Protein AF-A0ABD3RWT9-F1 (afdb_monomer_lite)

Foldseek 3Di:
DDDDDDDDPDDDDDDDDPPPPPQADAQLAQPVPWFPLDQQDDQCVVVVDSQGSVNLRVVSRSHHALDPSSLVSNLVSCVGPNDPDFDPAFLAQPPVFFDDFQPQQPPGGLVRVRVSRRRPHCPHSNSQQVSLLSSLRRPLDDFAPAALQLAPPWFPVDQQDQQCVLVRRNDGLRNVRVSSRSPHNPDPVSPCLLSSCRTYDHDPQAPAQLQQPVPFFPLDQQDDPPPHSHGSVRLRVSSSSDHNPDPVSVVSNVCCVPRPVPPPPPPPPPPDPPVDDDDDPDPDDDDDDDDDD

Sequence (293 aa):
MKIRPVAILAFVVASGSDVSAQEVINPCNICPNGATAGEDTAPYIDDGDPITCKEIIENAKLFETGTDWCAAYEFDELSCCPPAAMPKDPCTICPDGITTADDIGTSYGCSDLVQMYSFLGAESDACKKWGEFDEGVCCPNAAAENPCIICPDGASAGDDFVPYADQGFPMTCKEIIESYATIEAGSEMCFGETDVAKCCPAPTAPENPCNICPGGATAGDYFTPYSAINTCGEMMAEAKLFETNSKDCKWYEGYEVSCCPKAASGGVTLSGFGVGWFAFVVIASSLWDVWFV

Secondary structure (DSSP, 8-state):
--PPPPP-----------------SSB--S-TT--TT-TT--TTGGGT----HHHHHHHHTTSBTTSHHHHHHHHHHHHHS--SS--SSB--S-TT---S-S-SSSSS-HHHHHHHHTTSBTTSHHHHHHHHHHHHHHS--S--SSB--S-TT--SS-TT--TTGGGT----HHHHHHHHTTSBTTSTT---HHHHHHHSS-----SSB--S-TT--SS-TT--GGG-SS-HHHHHHHHTTSBTTSHHHHHHHHTHHHHS----------TT---------------------

Structure (mmCIF, N/CA/C/O backbone):
data_AF-A0ABD3RWT9-F1
#
_entry.id   AF-A0ABD3RWT9-F1
#
loop_
_atom_site.group_PDB
_atom_site.id
_atom_site.type_symbol
_atom_site.label_atom_id
_atom_site.label_alt_id
_atom_site.label_comp_id
_atom_site.label_asym_id
_atom_site.label_entity_id
_atom_site.label_seq_id
_atom_site.pdbx_PDB_ins_code
_atom_site.Cartn_x
_atom_site.Cartn_y
_atom_site.Cartn_z
_atom_site.occupancy
_atom_site.B_iso_or_equiv
_atom_site.auth_seq_id
_atom_site.auth_comp_id
_atom_site.auth_asym_id
_atom_site.auth_atom_id
_atom_site.pdbx_PDB_model_num
ATOM 1 N N . MET A 1 1 ? -54.566 41.540 15.072 1.00 41.00 1 MET A N 1
ATOM 2 C CA . MET A 1 1 ? -53.270 41.775 14.400 1.00 41.00 1 MET A CA 1
ATOM 3 C C . MET A 1 1 ? -52.988 40.560 13.526 1.00 41.00 1 MET A C 1
ATOM 5 O O . MET A 1 1 ? -52.915 39.461 14.052 1.00 41.00 1 MET A O 1
ATOM 9 N N . LYS A 1 2 ? -53.006 40.726 12.200 1.00 36.81 2 LYS A N 1
ATOM 10 C CA . LYS A 1 2 ? -52.872 39.650 11.202 1.00 36.81 2 LYS A CA 1
ATOM 11 C C . LYS A 1 2 ? -51.422 39.673 10.710 1.00 36.81 2 LYS A C 1
ATOM 13 O O . LYS A 1 2 ? -51.050 40.618 10.022 1.00 36.81 2 LYS A O 1
ATOM 18 N N . ILE A 1 3 ? -50.615 38.690 11.096 1.00 37.25 3 ILE A N 1
ATOM 19 C CA . ILE A 1 3 ? -49.232 38.552 10.622 1.00 37.25 3 ILE A CA 1
ATOM 20 C C . ILE A 1 3 ? -49.294 37.798 9.291 1.00 37.25 3 ILE A C 1
ATOM 22 O O . ILE A 1 3 ? -49.825 36.691 9.226 1.00 37.25 3 ILE A O 1
ATOM 26 N N . ARG A 1 4 ? -48.839 38.435 8.209 1.00 32.81 4 ARG A N 1
ATOM 27 C CA . ARG A 1 4 ? -48.660 37.785 6.904 1.00 32.81 4 ARG A CA 1
ATOM 28 C C . ARG A 1 4 ? -47.313 37.051 6.900 1.00 32.81 4 ARG A C 1
ATOM 30 O O . ARG A 1 4 ? -46.347 37.634 7.388 1.00 32.81 4 ARG A O 1
ATOM 37 N N . PRO A 1 5 ? -47.214 35.839 6.330 1.00 36.84 5 PRO A N 1
ATOM 38 C CA . PRO A 1 5 ? -45.922 35.207 6.109 1.00 36.84 5 PRO A CA 1
ATOM 39 C C . PRO A 1 5 ? -45.172 35.952 4.997 1.00 36.84 5 PRO A C 1
ATOM 41 O O . PRO A 1 5 ? -45.716 36.204 3.920 1.00 36.84 5 PRO A O 1
ATOM 44 N N . VAL A 1 6 ? -43.933 36.337 5.291 1.00 35.72 6 VAL A N 1
ATOM 45 C CA . VAL A 1 6 ? -42.970 36.846 4.313 1.00 35.72 6 VAL A CA 1
ATOM 46 C C . VAL A 1 6 ? -42.455 35.642 3.531 1.00 35.72 6 VAL A C 1
ATOM 48 O O . VAL A 1 6 ? -41.908 34.708 4.111 1.00 35.72 6 VAL A O 1
ATOM 51 N N . ALA A 1 7 ? -42.681 35.648 2.220 1.00 34.12 7 ALA A N 1
ATOM 52 C CA . ALA A 1 7 ? -42.116 34.669 1.307 1.00 34.12 7 ALA A CA 1
ATOM 53 C C . ALA A 1 7 ? -40.597 34.880 1.224 1.00 34.12 7 ALA A C 1
ATOM 55 O O . ALA A 1 7 ? -40.138 35.937 0.793 1.00 34.12 7 ALA A O 1
ATOM 56 N N . ILE A 1 8 ? -39.831 33.878 1.650 1.00 34.72 8 ILE A N 1
ATOM 57 C CA . ILE A 1 8 ? -38.392 33.798 1.404 1.00 34.72 8 ILE A CA 1
ATOM 58 C C . ILE A 1 8 ? -38.229 33.378 -0.060 1.00 34.72 8 ILE A C 1
ATOM 60 O O . ILE A 1 8 ? -38.496 32.235 -0.424 1.00 34.72 8 ILE A O 1
ATOM 64 N N . LEU A 1 9 ? -37.853 34.330 -0.913 1.00 34.00 9 LEU A N 1
ATOM 65 C CA . LEU A 1 9 ? -37.384 34.062 -2.270 1.00 34.00 9 LEU A CA 1
ATOM 66 C C . LEU A 1 9 ? -35.987 33.440 -2.170 1.00 34.00 9 LEU A C 1
ATOM 68 O O . LEU A 1 9 ? -35.003 34.145 -1.959 1.00 34.00 9 LEU A O 1
ATOM 72 N N . ALA A 1 10 ? -35.908 32.117 -2.306 1.00 32.41 10 ALA A N 1
ATOM 73 C CA . ALA A 1 10 ? -34.652 31.436 -2.574 1.00 32.41 10 ALA A CA 1
ATOM 74 C C . ALA A 1 10 ? -34.229 31.754 -4.017 1.00 32.41 10 ALA A C 1
ATOM 76 O O . ALA A 1 10 ? -34.852 31.300 -4.977 1.00 32.41 10 ALA A O 1
ATOM 77 N N . PHE A 1 11 ? -33.189 32.572 -4.166 1.00 30.62 11 PHE A N 1
ATOM 78 C CA . PHE A 1 11 ? -32.472 32.725 -5.427 1.00 30.62 11 PHE A CA 1
ATOM 79 C C . PHE A 1 11 ? -31.582 31.492 -5.614 1.00 30.62 11 PHE A C 1
ATOM 81 O O . PHE A 1 11 ? -30.518 31.390 -5.011 1.00 30.62 11 PHE A O 1
ATOM 88 N N . VAL A 1 12 ? -32.030 30.546 -6.440 1.00 31.52 12 VAL A N 1
ATOM 89 C CA . VAL A 1 12 ? -31.160 29.506 -6.997 1.00 31.52 12 VAL A CA 1
ATOM 90 C C . VAL A 1 12 ? -30.396 30.149 -8.151 1.00 31.52 12 VAL A C 1
ATOM 92 O O . VAL A 1 12 ? -30.960 30.417 -9.212 1.00 31.52 12 VAL A O 1
ATOM 95 N N . VAL A 1 13 ? -29.121 30.456 -7.925 1.00 36.69 13 VAL A N 1
ATOM 96 C CA . VAL A 1 13 ? -28.190 30.835 -8.990 1.00 36.69 13 VAL A CA 1
ATOM 97 C C . VAL A 1 13 ? -27.716 29.537 -9.636 1.00 36.69 13 VAL A C 1
ATOM 99 O O . VAL A 1 13 ? -26.880 28.829 -9.088 1.00 36.69 13 VAL A O 1
ATOM 102 N N . ALA A 1 14 ? -28.300 29.205 -10.785 1.00 41.78 14 ALA A N 1
ATOM 103 C CA . ALA A 1 14 ? -27.828 28.132 -11.647 1.00 41.78 14 ALA A CA 1
ATOM 104 C C . ALA A 1 14 ? -26.617 28.630 -12.454 1.00 41.78 14 ALA A C 1
ATOM 106 O O . ALA A 1 14 ? -26.777 29.318 -13.462 1.00 41.78 14 ALA A O 1
ATOM 107 N N . SER A 1 15 ? -25.407 28.297 -12.011 1.00 46.69 15 SER A N 1
ATOM 108 C CA . SER A 1 15 ? -24.208 28.320 -12.854 1.00 46.69 15 SER A CA 1
ATOM 109 C C . SER A 1 15 ? -23.818 26.877 -13.155 1.00 46.69 15 SER A C 1
ATOM 111 O O . SER A 1 15 ? -23.318 26.172 -12.283 1.00 46.69 15 SER A O 1
ATOM 113 N N . GLY A 1 16 ? -24.119 26.443 -14.380 1.00 48.38 16 GLY A N 1
ATOM 114 C CA . GLY A 1 16 ? -23.887 25.090 -14.867 1.00 48.38 16 GLY A CA 1
A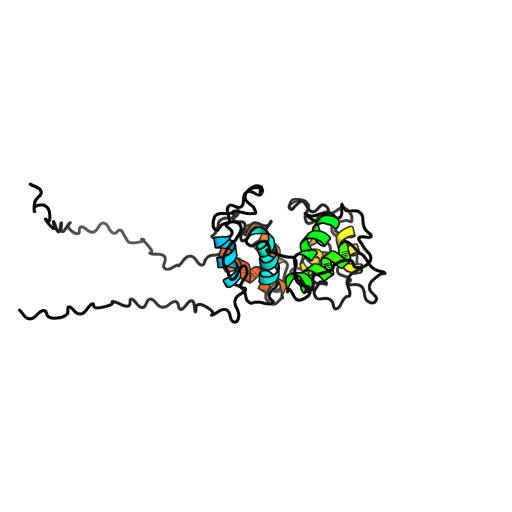TOM 115 C C . GLY A 1 16 ? -22.403 24.746 -14.940 1.00 48.38 16 GLY A C 1
ATOM 116 O O . GLY A 1 16 ? -21.654 25.271 -15.761 1.00 48.38 16 GLY A O 1
ATOM 117 N N . SER A 1 17 ? -22.004 23.834 -14.071 1.00 44.00 17 SER A N 1
ATOM 118 C CA . SER A 1 17 ? -20.941 22.856 -14.267 1.00 44.00 17 SER A CA 1
ATOM 119 C C . SER A 1 17 ? -21.331 21.726 -13.334 1.00 44.00 17 SER A C 1
ATOM 121 O O . SER A 1 17 ? -20.962 21.731 -12.164 1.00 44.00 17 SER A O 1
ATOM 123 N N . ASP A 1 18 ? -22.197 20.841 -13.828 1.00 40.84 18 ASP A N 1
ATOM 124 C CA . ASP A 1 18 ? -22.609 19.632 -13.127 1.00 40.84 18 ASP A CA 1
ATOM 125 C C . ASP A 1 18 ? -21.375 18.734 -12.966 1.00 40.84 18 ASP A C 1
ATOM 127 O O . ASP A 1 18 ? -21.133 17.818 -13.750 1.00 40.84 18 ASP A O 1
ATOM 131 N N . VAL A 1 19 ? -20.559 19.009 -11.945 1.00 45.09 19 VAL A N 1
ATOM 132 C CA . VAL A 1 19 ? -19.799 17.958 -11.276 1.00 45.09 19 VAL A CA 1
ATOM 133 C C . VAL A 1 19 ? -20.885 17.093 -10.660 1.00 45.09 19 VAL A C 1
ATOM 135 O O . VAL A 1 19 ? -21.394 17.395 -9.583 1.00 45.09 19 VAL A O 1
ATOM 138 N N . SER A 1 20 ? -21.356 16.106 -11.423 1.00 49.50 20 SER A N 1
ATOM 139 C CA . SER A 1 20 ? -22.227 15.080 -10.872 1.00 49.50 20 SER A CA 1
ATOM 140 C C . SER A 1 20 ? -21.449 14.499 -9.707 1.00 49.50 20 SER A C 1
ATOM 142 O O . SER A 1 20 ? -20.402 13.894 -9.925 1.00 49.50 20 SER A O 1
ATOM 144 N N . ALA A 1 21 ? -21.902 14.773 -8.483 1.00 54.81 21 ALA A N 1
ATOM 145 C CA . ALA A 1 21 ? -21.463 14.031 -7.320 1.00 54.81 21 ALA A CA 1
ATOM 146 C C . ALA A 1 21 ? -21.769 12.575 -7.659 1.00 54.81 21 ALA A C 1
ATOM 148 O O . ALA A 1 21 ? -22.935 12.179 -7.699 1.00 54.81 21 ALA A O 1
ATOM 149 N N . GLN A 1 22 ? -20.741 11.842 -8.076 1.00 59.00 22 GLN A N 1
ATOM 150 C CA . GLN A 1 22 ? -20.880 10.441 -8.393 1.00 59.00 22 GLN A CA 1
ATOM 151 C C . GLN A 1 22 ? -21.214 9.780 -7.063 1.00 59.00 22 GLN A C 1
ATOM 153 O O . GLN A 1 22 ? -20.422 9.814 -6.125 1.00 59.00 22 GLN A O 1
ATOM 158 N N . GLU A 1 23 ? -22.454 9.318 -6.941 1.00 76.50 23 GLU A N 1
ATOM 159 C CA . GLU A 1 23 ? -22.901 8.599 -5.760 1.00 76.50 23 GLU A CA 1
ATOM 160 C C . GLU A 1 23 ? -22.116 7.288 -5.729 1.00 76.50 23 GLU A C 1
ATOM 162 O O . GLU A 1 23 ? -22.329 6.416 -6.571 1.00 76.50 23 GLU A O 1
ATOM 167 N N . VAL A 1 24 ? -21.143 7.207 -4.822 1.00 78.62 24 VAL A N 1
ATOM 168 C CA . VAL A 1 24 ? -20.312 6.021 -4.597 1.00 78.62 24 VAL A CA 1
ATOM 169 C C . VAL A 1 24 ? -21.242 4.876 -4.195 1.00 78.62 24 VAL A C 1
ATOM 171 O O . VAL A 1 24 ? -21.944 4.964 -3.181 1.00 78.62 24 VAL A O 1
ATOM 174 N N . ILE A 1 25 ? -21.303 3.817 -5.005 1.00 81.88 25 ILE A N 1
ATOM 175 C CA . ILE A 1 25 ? -22.218 2.699 -4.769 1.00 81.88 25 ILE A CA 1
ATOM 176 C C . ILE A 1 25 ? -21.514 1.734 -3.810 1.00 81.88 25 ILE A C 1
ATOM 178 O O . ILE A 1 25 ? -20.609 1.014 -4.208 1.00 81.88 25 ILE A O 1
ATOM 182 N N . ASN A 1 26 ? -21.969 1.697 -2.553 1.00 88.56 26 ASN A N 1
ATOM 183 C CA . ASN A 1 26 ? -21.329 0.997 -1.424 1.00 88.56 26 ASN A CA 1
ATOM 184 C C . ASN A 1 26 ? -20.028 1.679 -0.965 1.00 88.56 26 ASN A C 1
ATOM 186 O O . ASN A 1 26 ? -18.943 1.177 -1.247 1.00 88.56 26 ASN A O 1
ATOM 190 N N . PRO A 1 27 ? -20.118 2.818 -0.254 1.00 90.69 27 PRO A N 1
ATOM 191 C CA . PRO A 1 27 ? -18.934 3.495 0.259 1.00 90.69 27 PRO A CA 1
ATOM 192 C C . PRO A 1 27 ? -18.173 2.608 1.251 1.00 90.69 27 PRO A C 1
ATOM 194 O O . PRO A 1 27 ? -18.787 1.895 2.053 1.00 90.69 27 PRO A O 1
ATOM 197 N N . CYS A 1 28 ? -16.847 2.700 1.233 1.00 93.88 28 CYS A N 1
ATOM 198 C CA . CYS A 1 28 ? -15.977 2.081 2.216 1.00 93.88 28 CYS A CA 1
ATOM 199 C C . CYS A 1 28 ? -16.267 2.696 3.587 1.00 93.88 28 CYS A C 1
ATOM 201 O O . CYS A 1 28 ? -16.079 3.892 3.816 1.00 93.88 28 CYS A O 1
ATOM 203 N N . ASN A 1 29 ? -16.796 1.879 4.493 1.00 92.00 29 ASN A N 1
ATOM 204 C CA . ASN A 1 29 ? -17.170 2.307 5.832 1.00 92.00 29 ASN A CA 1
ATOM 205 C C . ASN A 1 29 ? -16.231 1.660 6.841 1.00 92.00 29 ASN A C 1
ATOM 207 O O . ASN A 1 29 ? -16.559 0.621 7.410 1.00 92.00 29 ASN A O 1
ATOM 211 N N . ILE A 1 30 ? -15.097 2.309 7.080 1.00 91.06 30 ILE A N 1
ATOM 212 C CA . ILE A 1 30 ? -14.243 1.995 8.225 1.00 91.06 30 ILE A CA 1
ATOM 213 C C . ILE A 1 30 ? -14.823 2.649 9.482 1.00 91.06 30 ILE A C 1
ATOM 215 O O . ILE A 1 30 ? -15.439 3.717 9.407 1.00 91.06 30 ILE A O 1
ATOM 219 N N . CYS A 1 31 ? -14.667 2.007 10.640 1.00 92.88 31 CYS A N 1
ATOM 220 C CA . CYS A 1 31 ? -15.132 2.538 11.923 1.00 92.88 31 CYS A CA 1
ATOM 221 C C . CYS A 1 31 ? -16.608 3.002 11.913 1.00 92.88 31 CYS A C 1
ATOM 223 O O . CYS A 1 31 ? -16.892 4.182 12.146 1.00 92.88 31 CYS A O 1
ATOM 225 N N . PRO A 1 32 ? -17.602 2.113 11.712 1.00 90.19 32 PRO A N 1
ATOM 226 C CA . PRO A 1 32 ? -19.014 2.510 11.604 1.00 90.19 32 PRO A CA 1
ATOM 227 C C . PRO A 1 32 ? -19.567 3.227 12.850 1.00 90.19 32 PRO A C 1
ATOM 229 O O . PRO A 1 32 ? -20.611 3.875 12.780 1.00 90.19 32 PRO A O 1
ATOM 232 N N . ASN A 1 33 ? -18.873 3.123 13.989 1.00 88.81 33 ASN A N 1
ATOM 233 C CA . ASN A 1 33 ? -19.217 3.782 15.250 1.00 88.81 33 ASN A CA 1
ATOM 234 C C . ASN A 1 33 ? -18.366 5.035 15.551 1.00 88.81 33 ASN A C 1
ATOM 236 O O . ASN A 1 33 ? -18.447 5.552 16.665 1.00 88.81 33 ASN A O 1
ATOM 240 N N . GLY A 1 34 ? -17.575 5.519 14.588 1.00 89.06 34 GLY A N 1
ATOM 241 C CA . GLY A 1 34 ? -16.603 6.602 14.774 1.00 89.06 34 GLY A CA 1
ATOM 242 C C . GLY A 1 34 ? -15.260 6.123 15.335 1.00 89.06 34 GLY A C 1
ATOM 243 O O . GLY A 1 34 ? -15.081 4.936 15.627 1.00 89.06 34 GLY A O 1
ATOM 244 N N . ALA A 1 35 ? -14.311 7.051 15.481 1.00 92.69 35 ALA A N 1
ATOM 245 C CA . ALA A 1 35 ? -12.959 6.745 15.944 1.00 92.69 35 ALA A CA 1
ATOM 246 C C . ALA A 1 35 ? -12.949 6.461 17.456 1.00 92.69 35 ALA A C 1
ATOM 248 O O . ALA A 1 35 ? -13.222 7.346 18.271 1.00 92.69 35 ALA A O 1
ATOM 249 N N . THR A 1 36 ? -12.593 5.240 17.874 1.00 92.31 36 THR A N 1
ATOM 250 C CA . THR A 1 36 ? -12.485 4.916 19.311 1.00 92.31 36 THR A CA 1
ATOM 251 C C . THR A 1 36 ? -11.183 5.409 19.927 1.00 92.31 36 THR A C 1
ATOM 253 O O . THR A 1 36 ? -11.139 5.635 21.135 1.00 92.31 36 THR A O 1
ATOM 256 N N . ALA A 1 37 ? -10.139 5.611 19.117 1.00 90.00 37 ALA A N 1
ATOM 257 C CA . ALA A 1 37 ? -8.897 6.247 19.547 1.00 90.00 37 ALA A CA 1
ATOM 258 C C . ALA A 1 37 ? -9.059 7.762 19.791 1.00 90.00 37 ALA A C 1
ATOM 260 O O . ALA A 1 37 ? -8.182 8.375 20.396 1.00 90.00 37 ALA A O 1
ATOM 261 N N . GLY A 1 38 ? -10.182 8.353 19.362 1.00 91.44 38 GLY A N 1
ATOM 262 C CA . GLY A 1 38 ? -10.462 9.788 19.391 1.00 91.44 38 GLY A CA 1
ATOM 263 C C . GLY A 1 38 ? -10.476 10.392 17.986 1.00 91.44 38 GLY A C 1
ATOM 264 O O . GLY A 1 38 ? -9.637 10.064 17.157 1.00 91.44 38 GLY A O 1
ATOM 265 N N . GLU A 1 39 ? -11.433 11.284 17.721 1.00 91.31 39 GLU A N 1
ATOM 266 C CA . GLU A 1 39 ? -11.612 11.919 16.402 1.00 91.31 39 GLU A CA 1
ATOM 267 C C . GLU A 1 39 ? -10.395 12.757 15.977 1.00 91.31 39 GLU A C 1
ATOM 269 O O . GLU A 1 39 ? -10.050 12.765 14.802 1.00 91.31 39 GLU A O 1
ATOM 274 N N . ASP A 1 40 ? -9.723 13.407 16.935 1.00 92.94 40 ASP A N 1
ATOM 275 C CA . ASP A 1 40 ? -8.538 14.249 16.702 1.00 92.94 40 ASP A CA 1
ATOM 276 C C . ASP A 1 40 ? -7.214 13.461 16.775 1.00 92.94 40 ASP A C 1
ATOM 278 O O . ASP A 1 40 ? -6.133 14.050 16.744 1.00 92.94 40 ASP A O 1
ATOM 282 N N . THR A 1 41 ? -7.270 12.135 16.933 1.00 92.81 41 THR A N 1
ATOM 283 C CA . THR A 1 41 ? -6.065 11.300 16.955 1.00 92.81 41 THR A CA 1
ATOM 284 C C . THR A 1 41 ? -5.480 11.243 15.553 1.00 92.81 41 THR A C 1
ATOM 286 O O . THR A 1 41 ? -6.180 10.875 14.617 1.00 92.81 41 THR A O 1
ATOM 289 N N . ALA A 1 42 ? -4.207 11.607 15.412 1.00 92.06 42 ALA A N 1
ATOM 290 C CA . ALA A 1 42 ? -3.475 11.568 14.152 1.00 92.06 42 ALA A CA 1
ATOM 291 C C . ALA A 1 42 ? -2.463 10.412 14.203 1.00 92.06 42 ALA A C 1
ATOM 293 O O . ALA A 1 42 ? -1.415 10.564 14.839 1.00 92.06 42 ALA A O 1
ATOM 294 N N . PRO A 1 43 ? -2.782 9.239 13.622 1.00 87.50 43 PRO A N 1
ATOM 295 C CA . PRO A 1 43 ? -1.950 8.042 13.759 1.00 87.50 43 PRO A CA 1
ATOM 296 C C . PRO A 1 43 ? -0.564 8.188 13.116 1.00 87.50 43 PRO A C 1
ATOM 298 O O . PRO A 1 43 ? 0.377 7.551 13.577 1.00 87.50 43 PRO A O 1
ATOM 301 N N . TYR A 1 44 ? -0.425 9.079 12.134 1.00 84.56 44 TYR A N 1
ATOM 302 C CA . TYR A 1 44 ? 0.806 9.314 11.370 1.00 84.56 44 TYR A CA 1
ATOM 303 C C . TYR A 1 44 ? 1.515 10.624 11.749 1.00 84.56 44 TYR A C 1
ATOM 305 O O . TYR A 1 44 ? 2.339 11.143 10.996 1.00 84.56 44 TYR A O 1
ATOM 313 N N . ILE A 1 45 ? 1.215 11.187 12.928 1.00 87.38 45 ILE A N 1
ATOM 314 C CA . ILE A 1 45 ? 1.799 12.471 13.348 1.00 87.38 45 ILE A CA 1
ATOM 315 C C . ILE A 1 45 ? 3.324 12.413 13.492 1.00 87.38 45 ILE A C 1
ATOM 317 O O . ILE A 1 45 ? 4.001 13.416 13.255 1.00 87.38 45 ILE A O 1
ATOM 321 N N . ASP A 1 46 ? 3.865 11.247 13.854 1.00 82.88 46 ASP A N 1
ATOM 322 C CA . ASP A 1 46 ? 5.308 11.025 13.979 1.00 82.88 46 ASP A CA 1
ATOM 323 C C . ASP A 1 46 ? 6.008 11.011 12.606 1.00 82.88 46 ASP A C 1
ATOM 325 O O . ASP A 1 46 ? 7.170 11.413 12.513 1.00 82.88 46 ASP A O 1
ATOM 329 N N . ASP A 1 47 ? 5.273 10.679 11.540 1.00 75.81 47 ASP A N 1
ATOM 330 C CA . ASP A 1 47 ? 5.714 10.754 10.140 1.00 75.81 47 ASP A CA 1
ATOM 331 C C . ASP A 1 47 ? 5.475 12.147 9.525 1.00 75.81 47 ASP A C 1
ATOM 333 O O . ASP A 1 47 ? 5.808 12.413 8.370 1.00 75.81 47 ASP A O 1
ATOM 337 N N . GLY A 1 48 ? 4.931 13.078 10.317 1.00 82.06 48 GLY A N 1
ATOM 338 C CA . GLY A 1 48 ? 4.653 14.450 9.909 1.00 82.06 48 GLY A CA 1
ATOM 339 C C . GLY A 1 48 ? 3.316 14.648 9.195 1.00 82.06 48 GLY A C 1
ATOM 340 O O . GLY A 1 48 ? 3.054 15.768 8.750 1.00 82.06 48 GLY A O 1
ATOM 341 N N . ASP A 1 49 ? 2.464 13.621 9.118 1.00 78.75 49 ASP A N 1
ATOM 342 C CA . ASP A 1 49 ? 1.116 13.736 8.562 1.00 78.75 49 ASP A CA 1
ATOM 343 C C . ASP A 1 49 ? 0.103 14.065 9.681 1.00 78.75 49 ASP A C 1
ATOM 345 O O . ASP A 1 49 ? -0.123 13.259 10.590 1.00 78.75 49 ASP A O 1
ATOM 349 N N . PRO A 1 50 ? -0.509 15.267 9.667 1.00 87.50 50 PRO A N 1
ATOM 350 C CA . PRO A 1 50 ? -1.466 15.674 10.686 1.00 87.50 50 PRO A CA 1
ATOM 351 C C . PRO A 1 50 ? -2.866 15.081 10.477 1.00 87.50 50 PRO A C 1
ATOM 353 O O . PRO A 1 50 ? -3.771 15.468 11.220 1.00 87.50 50 PRO A O 1
ATOM 356 N N . ILE A 1 51 ? -3.072 14.216 9.475 1.00 88.75 51 ILE A N 1
ATOM 357 C CA . ILE A 1 51 ? -4.383 13.654 9.168 1.00 88.75 51 ILE A CA 1
ATOM 358 C C . ILE A 1 51 ? -4.968 12.938 10.386 1.00 88.75 51 ILE A C 1
ATOM 360 O O . ILE A 1 51 ? -4.364 12.059 11.003 1.00 88.75 51 ILE A O 1
ATOM 364 N N . THR A 1 52 ? -6.170 13.355 10.754 1.00 93.88 52 THR A N 1
ATOM 365 C CA . THR A 1 52 ? -6.873 12.825 11.917 1.00 93.88 52 THR A CA 1
ATOM 366 C C . THR A 1 52 ? -7.696 11.597 11.550 1.00 93.88 52 THR A C 1
ATOM 368 O O . THR A 1 52 ? -8.133 11.428 10.412 1.00 93.88 52 THR A O 1
ATOM 371 N N . CYS A 1 53 ? -8.000 10.757 12.534 1.00 95.44 53 CYS A N 1
ATOM 372 C CA . CYS A 1 53 ? -8.885 9.613 12.360 1.00 95.44 53 CYS A CA 1
ATOM 373 C C . CYS A 1 53 ? -10.258 10.008 11.824 1.00 95.44 53 CYS A C 1
ATOM 375 O O . CYS A 1 53 ? -10.835 9.285 11.013 1.00 95.44 53 CYS A O 1
ATOM 377 N N . LYS A 1 54 ? -10.767 11.178 12.218 1.00 95.00 54 LYS A N 1
ATOM 378 C CA . LYS A 1 54 ? -11.990 11.727 11.640 1.00 95.00 54 LYS A CA 1
ATOM 379 C C . LYS A 1 54 ? -11.866 11.936 10.130 1.00 95.00 54 LYS A C 1
ATOM 381 O O . LYS A 1 54 ? -12.755 11.534 9.383 1.00 95.00 54 LYS A O 1
ATOM 386 N N . GLU A 1 55 ? -10.782 12.568 9.687 1.00 92.25 55 GLU A N 1
ATOM 387 C CA . GLU A 1 55 ? -10.528 12.828 8.267 1.00 92.25 55 GLU A CA 1
ATOM 388 C C . GLU A 1 55 ? -10.308 11.527 7.494 1.00 92.25 55 GLU A C 1
ATOM 390 O O . GLU A 1 55 ? -10.875 11.368 6.418 1.00 92.25 55 GLU A O 1
ATOM 395 N N . ILE A 1 56 ? -9.574 10.565 8.059 1.00 92.00 56 ILE A N 1
ATOM 396 C CA . ILE A 1 56 ? -9.390 9.229 7.476 1.00 92.00 56 ILE A CA 1
ATOM 397 C C . ILE A 1 56 ? -10.746 8.532 7.252 1.00 92.00 56 ILE A C 1
ATOM 399 O O . ILE A 1 56 ? -11.044 8.095 6.140 1.00 92.00 56 ILE A O 1
ATOM 403 N N . ILE A 1 57 ? -11.618 8.503 8.267 1.00 93.50 57 ILE A N 1
ATOM 404 C CA . ILE A 1 57 ? -12.962 7.902 8.177 1.00 93.50 57 ILE A CA 1
ATOM 405 C C . ILE A 1 57 ? -13.842 8.625 7.145 1.00 93.50 57 ILE A C 1
ATOM 407 O O . ILE A 1 57 ? -14.660 8.000 6.463 1.00 93.50 57 ILE A O 1
ATOM 411 N N . GLU A 1 58 ? -13.731 9.951 7.040 1.00 91.62 58 GLU A N 1
ATOM 412 C CA . GLU A 1 58 ? -14.448 10.731 6.026 1.00 91.62 58 GLU A CA 1
ATOM 413 C C . GLU A 1 58 ? -13.915 10.457 4.611 1.00 91.62 58 GLU A C 1
ATOM 415 O O . GLU A 1 58 ? -14.716 10.317 3.686 1.00 91.62 58 GLU A O 1
ATOM 420 N N . ASN A 1 59 ? -12.599 10.303 4.455 1.00 89.25 59 ASN A N 1
ATOM 421 C CA . ASN A 1 59 ? -11.941 10.027 3.181 1.00 89.25 59 ASN A CA 1
ATOM 422 C C . ASN A 1 59 ? -12.228 8.620 2.658 1.00 89.25 59 ASN A C 1
ATOM 424 O O . ASN A 1 59 ? -12.493 8.468 1.467 1.00 89.25 59 ASN A O 1
ATOM 428 N N . ALA A 1 60 ? -12.273 7.610 3.529 1.00 91.19 60 ALA A N 1
ATOM 429 C CA . ALA A 1 60 ? -12.604 6.243 3.134 1.00 91.19 60 ALA A CA 1
ATOM 430 C C . ALA A 1 60 ? -13.944 6.171 2.376 1.00 91.19 60 ALA A C 1
ATOM 432 O O . ALA A 1 60 ? -14.061 5.484 1.364 1.00 91.19 60 ALA A O 1
ATOM 433 N N . LYS A 1 61 ? -14.940 6.977 2.772 1.00 91.81 61 LYS A N 1
ATOM 434 C CA . LYS A 1 61 ? -16.272 7.007 2.136 1.00 91.81 61 LYS A CA 1
ATOM 435 C C . LYS A 1 61 ? -16.265 7.472 0.678 1.00 91.81 61 LYS A C 1
ATOM 437 O O . LYS A 1 61 ? -17.285 7.334 0.004 1.00 91.81 61 LYS A O 1
ATOM 442 N N . LEU A 1 62 ? -15.159 8.044 0.202 1.00 88.12 62 LEU A N 1
ATOM 443 C CA . LEU A 1 62 ? -14.979 8.432 -1.196 1.00 88.12 62 LEU A CA 1
ATOM 444 C C . LEU A 1 62 ? -14.717 7.224 -2.110 1.00 88.12 62 LEU A C 1
ATOM 446 O O . LEU A 1 62 ? -14.841 7.354 -3.325 1.00 88.12 62 LEU A O 1
ATOM 450 N N . PHE A 1 63 ? -14.396 6.062 -1.540 1.00 87.81 63 PHE A N 1
ATOM 451 C CA . PHE A 1 63 ? -14.052 4.844 -2.267 1.00 87.81 63 PHE A CA 1
ATOM 452 C C . PHE A 1 63 ? -15.130 3.773 -2.098 1.00 87.81 63 PHE A C 1
ATOM 454 O O . PHE A 1 63 ? -15.849 3.755 -1.101 1.00 87.81 63 PHE A O 1
ATOM 461 N N . GLU A 1 64 ? -15.255 2.869 -3.069 1.00 89.00 64 GLU A N 1
ATOM 462 C CA . GLU A 1 64 ? -16.190 1.739 -2.992 1.00 89.00 64 GLU A CA 1
ATOM 463 C C . GLU A 1 64 ? -15.585 0.584 -2.171 1.00 89.00 64 GLU A C 1
ATOM 465 O O . GLU A 1 64 ? -14.377 0.339 -2.217 1.00 89.00 64 GLU A O 1
ATOM 470 N N . THR A 1 65 ? -16.410 -0.153 -1.424 1.00 89.06 65 THR A N 1
ATOM 471 C CA . THR A 1 65 ? -15.999 -1.418 -0.785 1.00 89.06 65 THR A CA 1
ATOM 472 C C . THR A 1 65 ? -15.481 -2.406 -1.837 1.00 89.06 65 THR A C 1
ATOM 474 O O . THR A 1 65 ? -16.005 -2.451 -2.951 1.00 89.06 65 THR A O 1
ATOM 477 N N . GLY A 1 66 ? -14.458 -3.201 -1.512 1.00 84.31 66 GLY A N 1
ATOM 478 C CA . GLY A 1 66 ? -13.809 -4.106 -2.464 1.00 84.31 66 GLY A CA 1
ATOM 479 C C . GLY A 1 66 ? -12.741 -3.451 -3.340 1.00 84.31 66 GLY A C 1
ATOM 480 O O . GLY A 1 66 ? -12.075 -4.150 -4.106 1.00 84.31 66 GLY A O 1
ATOM 481 N N . THR A 1 67 ? -12.535 -2.132 -3.255 1.00 85.31 67 THR A N 1
ATOM 482 C CA . THR A 1 67 ? -11.430 -1.446 -3.950 1.00 85.31 67 THR A CA 1
ATOM 483 C C . THR A 1 67 ? -10.120 -1.563 -3.170 1.00 85.31 67 THR A C 1
ATOM 485 O O . THR A 1 67 ? -10.125 -1.841 -1.973 1.00 85.31 67 THR A O 1
ATOM 488 N N . ASP A 1 68 ? -8.981 -1.389 -3.844 1.00 80.94 68 ASP A N 1
ATOM 489 C CA . ASP A 1 68 ? -7.652 -1.445 -3.199 1.00 80.94 68 ASP A CA 1
ATOM 490 C C . ASP A 1 68 ? -7.496 -0.336 -2.157 1.00 80.94 68 ASP A C 1
ATOM 492 O O . ASP A 1 68 ? -6.955 -0.542 -1.076 1.00 80.94 68 ASP A O 1
ATOM 496 N N . TRP A 1 69 ? -8.085 0.818 -2.450 1.00 81.88 69 TRP A N 1
ATOM 497 C CA . TRP A 1 69 ? -8.180 1.943 -1.538 1.00 81.88 69 TRP A CA 1
ATOM 498 C C . TRP A 1 69 ? -8.954 1.633 -0.268 1.00 81.88 69 TRP A C 1
ATOM 500 O O . TRP A 1 69 ? -8.510 1.984 0.818 1.00 81.88 69 TRP A O 1
ATOM 510 N N . CYS A 1 70 ? -10.099 0.958 -0.387 1.00 90.44 70 CYS A N 1
ATOM 511 C CA . CYS A 1 70 ? -10.844 0.552 0.796 1.00 90.44 70 CYS A CA 1
ATOM 512 C C . CYS A 1 70 ? -10.030 -0.423 1.654 1.00 90.44 70 CYS A C 1
ATOM 514 O O . CYS A 1 70 ? -9.966 -0.249 2.865 1.00 90.44 70 CYS A O 1
ATOM 516 N N . ALA A 1 71 ? -9.339 -1.378 1.023 1.00 87.00 71 ALA A N 1
ATOM 517 C CA . ALA A 1 71 ? -8.440 -2.295 1.717 1.00 87.00 71 ALA A CA 1
ATOM 518 C C . ALA A 1 71 ? -7.284 -1.564 2.429 1.00 87.00 71 ALA A C 1
ATOM 520 O O . ALA A 1 71 ? -6.923 -1.944 3.536 1.00 87.00 71 ALA A O 1
ATOM 521 N N . ALA A 1 72 ? -6.732 -0.496 1.842 1.00 86.06 72 ALA A N 1
ATOM 522 C CA . ALA A 1 72 ? -5.737 0.341 2.514 1.00 86.06 72 ALA A CA 1
ATOM 523 C C . ALA A 1 72 ? -6.322 1.018 3.769 1.00 86.06 72 ALA A C 1
ATOM 525 O O . ALA A 1 72 ? -5.749 0.920 4.850 1.00 86.06 72 ALA A O 1
ATOM 526 N N . TYR A 1 73 ? -7.515 1.610 3.659 1.00 89.19 73 TYR A N 1
ATOM 527 C CA . TYR A 1 73 ? -8.206 2.231 4.794 1.00 89.19 73 TYR A CA 1
ATOM 528 C C . TYR A 1 73 ? -8.619 1.237 5.895 1.00 89.19 73 TYR A C 1
ATOM 530 O O . TYR A 1 73 ? -8.745 1.635 7.053 1.00 89.19 73 TYR A O 1
ATOM 538 N N . GLU A 1 74 ? -8.818 -0.048 5.581 1.00 88.62 74 GLU A N 1
ATOM 539 C CA . GLU A 1 74 ? -9.047 -1.087 6.600 1.00 88.62 74 GLU A CA 1
ATOM 540 C C . GLU A 1 74 ? -7.842 -1.249 7.547 1.00 88.62 74 GLU A C 1
ATOM 542 O O . GLU A 1 74 ? -8.030 -1.603 8.710 1.00 88.62 74 GLU A O 1
ATOM 547 N N . PHE A 1 75 ? -6.612 -0.943 7.118 1.00 85.31 75 PHE A N 1
ATOM 548 C CA . PHE A 1 75 ? -5.467 -0.912 8.037 1.00 85.31 75 PHE A CA 1
ATOM 549 C C . PHE A 1 75 ? -5.531 0.287 8.983 1.00 85.31 75 PHE A C 1
ATOM 551 O O . PHE A 1 75 ? -5.268 0.141 10.180 1.00 85.31 75 PHE A O 1
ATOM 558 N N . ASP A 1 76 ? -5.971 1.447 8.492 1.00 89.88 76 ASP A N 1
ATOM 559 C CA . ASP A 1 76 ? -6.174 2.633 9.328 1.00 89.88 76 ASP A CA 1
ATOM 560 C C . ASP A 1 76 ? -7.270 2.401 10.383 1.00 89.88 76 ASP A C 1
ATOM 562 O O . ASP A 1 76 ? -7.249 3.013 11.458 1.00 89.88 76 ASP A O 1
ATOM 566 N N . GLU A 1 77 ? -8.204 1.474 10.123 1.00 89.94 77 GLU A N 1
ATOM 567 C CA . GLU A 1 77 ? -9.212 1.023 11.087 1.00 89.94 77 GLU A CA 1
ATOM 568 C C . GLU A 1 77 ? -8.562 0.535 12.392 1.00 89.94 77 GLU A C 1
ATOM 570 O O . GLU A 1 77 ? -9.046 0.848 13.482 1.00 89.94 77 GLU A O 1
ATOM 575 N N . LEU A 1 78 ? -7.424 -0.162 12.309 1.00 87.94 78 LEU A N 1
ATOM 576 C CA . LEU A 1 78 ? -6.711 -0.691 13.477 1.00 87.94 78 LEU A CA 1
ATOM 577 C C . LEU A 1 78 ? -6.186 0.422 14.388 1.00 87.94 78 LEU A C 1
ATOM 579 O O . LEU A 1 78 ? -6.221 0.293 15.615 1.00 87.94 78 LEU A O 1
ATOM 583 N N . SER A 1 79 ? -5.734 1.521 13.792 1.00 89.94 79 SER A N 1
ATOM 584 C CA . SER A 1 79 ? -5.204 2.679 14.511 1.00 89.94 79 SER A CA 1
ATOM 585 C C . SER A 1 79 ? -6.320 3.590 15.024 1.00 89.94 79 SER A C 1
ATOM 587 O O . SER A 1 79 ? -6.252 4.098 16.146 1.00 89.94 79 SER A O 1
ATOM 589 N N . CYS A 1 80 ? -7.377 3.780 14.232 1.00 93.88 80 CYS A N 1
ATOM 590 C CA . CYS A 1 80 ? -8.437 4.741 14.524 1.00 93.88 80 CYS A CA 1
ATOM 591 C C . CYS A 1 80 ? -9.598 4.176 15.339 1.00 93.88 80 CYS A C 1
ATOM 593 O O . CYS A 1 80 ? -10.166 4.876 16.189 1.00 93.88 80 CYS A O 1
ATOM 595 N N . CYS A 1 81 ? -9.949 2.912 15.130 1.00 93.81 81 CYS A N 1
ATOM 596 C CA . CYS A 1 81 ? -10.951 2.218 15.920 1.00 93.81 81 CYS A CA 1
ATOM 597 C C . CYS A 1 81 ? -10.525 0.786 16.286 1.00 93.81 81 CYS A C 1
ATOM 599 O O . CYS A 1 81 ? -11.188 -0.179 15.897 1.00 93.81 81 CYS A O 1
ATOM 601 N N . PRO A 1 82 ? -9.456 0.634 17.095 1.00 88.06 82 PRO A N 1
ATOM 602 C CA . PRO A 1 82 ? -8.929 -0.669 17.476 1.00 88.06 82 PRO A CA 1
ATOM 603 C C . PRO A 1 82 ? -10.034 -1.597 17.999 1.00 88.06 82 PRO A C 1
ATOM 605 O O . PRO A 1 82 ? -10.837 -1.196 18.858 1.00 88.06 82 PRO A O 1
ATOM 608 N N . PRO A 1 83 ? -10.089 -2.850 17.516 1.00 80.50 83 PRO A N 1
ATOM 609 C CA . PRO A 1 83 ? -11.179 -3.745 17.845 1.00 80.50 83 PRO A CA 1
ATOM 610 C C . PRO A 1 83 ? -11.171 -4.069 19.343 1.00 80.50 83 PRO A C 1
ATOM 612 O O . PRO A 1 83 ? -10.155 -4.441 19.928 1.00 80.50 83 PRO A O 1
ATOM 615 N N . ALA A 1 84 ? -12.341 -3.976 19.983 1.00 79.81 84 ALA A N 1
ATOM 616 C CA . ALA A 1 84 ? -12.485 -4.288 21.410 1.00 79.81 84 ALA A CA 1
ATOM 617 C C . ALA A 1 84 ? -12.193 -5.769 21.739 1.00 79.81 84 ALA A C 1
ATOM 619 O O . ALA A 1 84 ? -11.972 -6.120 22.899 1.00 79.81 84 ALA A O 1
ATOM 620 N N . ALA A 1 85 ? -12.231 -6.640 20.729 1.00 81.88 85 ALA A N 1
ATOM 621 C CA . ALA A 1 85 ? -11.865 -8.045 20.805 1.00 81.88 85 ALA A CA 1
ATOM 622 C C . ALA A 1 85 ? -11.349 -8.514 19.441 1.00 81.88 85 ALA A C 1
ATOM 624 O O . ALA A 1 85 ? -11.818 -8.024 18.416 1.00 81.88 85 ALA A O 1
ATOM 625 N N . MET A 1 86 ? -10.445 -9.497 19.435 1.00 80.50 86 MET A N 1
ATOM 626 C CA . MET A 1 86 ? -9.985 -10.120 18.192 1.00 80.50 86 MET A CA 1
ATOM 627 C C . MET A 1 86 ? -11.163 -10.668 17.365 1.00 80.50 86 MET A C 1
ATOM 629 O O . MET A 1 86 ? -12.139 -11.170 17.948 1.00 80.50 86 MET A O 1
ATOM 633 N N . PRO A 1 87 ? -11.086 -10.591 16.024 1.00 85.50 87 PRO A N 1
ATOM 634 C CA . PRO A 1 87 ? -12.087 -11.177 15.146 1.00 85.50 87 PRO A CA 1
ATOM 635 C C . PRO A 1 87 ? -12.225 -12.681 15.411 1.00 85.50 87 PRO A C 1
ATOM 637 O O . PRO A 1 87 ? -11.286 -13.367 15.809 1.00 85.50 87 PRO A O 1
ATOM 640 N N . LYS A 1 88 ? -13.439 -13.211 15.215 1.00 86.44 88 LYS A N 1
ATOM 641 C CA . LYS A 1 88 ? -13.718 -14.645 15.426 1.00 86.44 88 LYS A CA 1
ATOM 642 C C . LYS A 1 88 ? -12.959 -15.546 14.456 1.00 86.44 88 LYS A C 1
ATOM 644 O O . LYS A 1 88 ? -12.762 -16.715 14.769 1.00 86.44 88 LYS A O 1
ATOM 649 N N . ASP A 1 89 ? -12.619 -14.996 13.302 1.00 90.31 89 ASP A N 1
ATOM 650 C CA . ASP A 1 89 ? -11.890 -15.654 12.233 1.00 90.31 89 ASP A CA 1
ATOM 651 C C . ASP A 1 89 ? -10.790 -14.688 11.777 1.00 90.31 89 ASP A C 1
ATOM 653 O O . ASP A 1 89 ? -11.052 -13.837 10.924 1.00 90.31 89 ASP A O 1
ATOM 657 N N . PRO A 1 90 ? -9.637 -14.674 12.470 1.00 90.38 90 PRO A N 1
ATOM 658 C CA . PRO A 1 90 ? -8.560 -13.744 12.171 1.00 90.38 90 PRO A CA 1
ATOM 659 C C . PRO A 1 90 ? -7.888 -14.093 10.844 1.00 90.38 90 PRO A C 1
ATOM 661 O O . PRO A 1 90 ? -7.723 -15.270 10.514 1.00 90.38 90 PRO A O 1
ATOM 664 N N . CYS A 1 91 ? -7.453 -13.073 10.110 1.00 93.31 91 CYS A N 1
ATOM 665 C CA . CYS A 1 91 ? -6.612 -13.264 8.942 1.00 93.31 91 CYS A CA 1
ATOM 666 C C . CYS A 1 91 ? -5.300 -13.913 9.390 1.00 93.31 91 CYS A C 1
ATOM 668 O O . CYS A 1 91 ? -4.543 -13.354 10.184 1.00 93.31 91 CYS A O 1
ATOM 670 N N . THR A 1 92 ? -5.069 -15.135 8.923 1.00 90.62 92 THR A N 1
ATOM 671 C CA . THR A 1 92 ? -3.855 -15.888 9.226 1.00 90.62 92 THR A CA 1
ATOM 672 C C . THR A 1 92 ? -3.007 -15.913 7.973 1.00 90.62 92 THR A C 1
ATOM 674 O O . THR A 1 92 ? -3.232 -16.745 7.100 1.00 90.62 92 THR A O 1
ATOM 677 N N . ILE A 1 93 ? -2.040 -15.004 7.899 1.00 88.31 93 ILE A N 1
ATOM 678 C CA . ILE A 1 93 ? -0.930 -15.143 6.959 1.00 88.31 93 ILE A CA 1
ATOM 679 C C . ILE A 1 93 ? 0.096 -16.096 7.576 1.00 88.31 93 ILE A C 1
ATOM 681 O O . ILE A 1 93 ? 0.250 -16.121 8.802 1.00 88.31 93 ILE A O 1
ATOM 685 N N . CYS A 1 94 ? 0.786 -16.888 6.754 1.00 88.62 94 CYS A N 1
ATOM 686 C CA . CYS A 1 94 ? 1.860 -17.772 7.213 1.00 88.62 94 CYS A CA 1
ATOM 687 C C . CYS A 1 94 ? 1.438 -18.849 8.234 1.00 88.62 94 CYS A C 1
ATOM 689 O O . CYS A 1 94 ? 1.971 -18.885 9.351 1.00 88.62 94 CYS A O 1
ATOM 691 N N . PRO A 1 95 ? 0.518 -19.773 7.900 1.00 86.75 95 PRO A N 1
ATOM 692 C CA . PRO A 1 95 ? 0.055 -20.793 8.848 1.00 86.75 95 PRO A CA 1
ATOM 693 C C . PRO A 1 95 ? 1.182 -21.707 9.366 1.00 86.75 95 PRO A C 1
ATOM 695 O O . PRO A 1 95 ? 1.109 -22.195 10.496 1.00 86.75 95 PRO A O 1
ATOM 698 N N . ASP A 1 96 ? 2.236 -21.901 8.568 1.00 84.25 96 ASP A N 1
ATOM 699 C CA . ASP A 1 96 ? 3.423 -22.691 8.922 1.00 84.25 96 ASP A CA 1
ATOM 700 C C . ASP A 1 96 ? 4.521 -21.871 9.635 1.00 84.25 96 ASP A C 1
ATOM 702 O O . ASP A 1 96 ? 5.564 -22.409 10.016 1.00 84.25 96 ASP A O 1
ATOM 706 N N . GLY A 1 97 ? 4.263 -20.583 9.879 1.00 83.25 97 GLY A N 1
ATOM 707 C CA . GLY A 1 97 ? 5.191 -19.628 10.475 1.00 83.25 97 GLY A CA 1
ATOM 708 C C . GLY A 1 97 ? 6.077 -18.910 9.454 1.00 83.25 97 GLY A C 1
ATOM 709 O O . GLY A 1 97 ? 6.154 -19.282 8.286 1.00 83.25 97 GLY A O 1
ATOM 710 N N . ILE A 1 98 ? 6.750 -17.859 9.925 1.00 84.31 98 ILE A N 1
ATOM 711 C CA . ILE A 1 98 ? 7.667 -17.031 9.129 1.00 84.31 98 ILE A CA 1
ATOM 712 C C . ILE A 1 98 ? 8.912 -17.848 8.781 1.00 84.31 98 ILE A C 1
ATOM 714 O O . ILE A 1 98 ? 9.533 -18.447 9.665 1.00 84.31 98 ILE A O 1
ATOM 718 N N . THR A 1 99 ? 9.272 -17.884 7.497 1.00 76.69 99 THR A N 1
ATOM 719 C CA . THR A 1 99 ? 10.421 -18.667 7.005 1.00 76.69 99 THR A CA 1
ATOM 720 C C . THR A 1 99 ? 11.598 -17.803 6.559 1.00 76.69 99 THR A C 1
ATOM 722 O O . THR A 1 99 ? 12.724 -18.302 6.484 1.00 76.69 99 THR A O 1
ATOM 725 N N . THR A 1 100 ? 11.372 -16.513 6.318 1.00 71.75 100 THR A N 1
ATOM 726 C CA . THR A 1 100 ? 12.398 -15.513 6.001 1.00 71.75 100 THR A CA 1
ATOM 727 C C . THR A 1 100 ? 12.829 -14.729 7.248 1.00 71.75 100 THR A C 1
ATOM 729 O O . THR A 1 100 ? 12.206 -14.800 8.305 1.00 71.75 100 THR A O 1
ATOM 732 N N . ALA A 1 101 ? 13.979 -14.053 7.179 1.00 61.75 101 ALA A N 1
ATOM 733 C CA . ALA A 1 101 ? 14.431 -13.190 8.273 1.00 61.75 101 ALA A CA 1
ATOM 734 C C . ALA A 1 101 ? 13.528 -11.948 8.373 1.00 61.75 101 ALA A C 1
ATOM 736 O O . ALA A 1 101 ? 13.044 -11.489 7.349 1.00 61.75 101 ALA A O 1
ATOM 737 N N . ASP A 1 102 ? 13.348 -11.375 9.567 1.00 64.94 102 ASP A N 1
ATOM 738 C CA . ASP A 1 102 ? 12.461 -10.216 9.800 1.00 64.94 102 ASP A CA 1
ATOM 739 C C . ASP A 1 102 ? 12.851 -8.933 9.021 1.00 64.94 102 ASP A C 1
ATOM 741 O O . ASP A 1 102 ? 12.065 -7.991 8.966 1.00 64.94 102 ASP A O 1
ATOM 745 N N . ASP A 1 103 ? 14.029 -8.894 8.389 1.00 61.59 103 ASP A N 1
ATOM 746 C CA . ASP A 1 103 ? 14.613 -7.715 7.731 1.00 61.59 103 ASP A CA 1
ATOM 747 C C . ASP A 1 103 ? 14.297 -7.625 6.218 1.00 61.59 103 ASP A C 1
ATOM 749 O O . ASP A 1 103 ? 15.177 -7.306 5.418 1.00 61.59 103 ASP A O 1
ATOM 753 N N . ILE A 1 104 ? 13.067 -7.913 5.779 1.00 59.72 104 ILE A N 1
ATOM 754 C CA . ILE A 1 104 ? 12.726 -7.969 4.332 1.00 59.72 104 ILE A CA 1
ATOM 755 C C . ILE A 1 104 ? 12.431 -6.593 3.713 1.00 59.72 104 ILE A C 1
ATOM 757 O O . ILE A 1 104 ? 11.848 -6.485 2.642 1.00 59.72 104 ILE A O 1
ATOM 761 N N . GLY A 1 105 ? 12.853 -5.509 4.364 1.00 56.97 105 GLY A N 1
ATOM 762 C CA . GLY A 1 105 ? 12.765 -4.164 3.796 1.00 56.97 105 GLY A CA 1
ATOM 763 C C . GLY A 1 105 ? 11.354 -3.580 3.706 1.00 56.97 105 GLY A C 1
ATOM 764 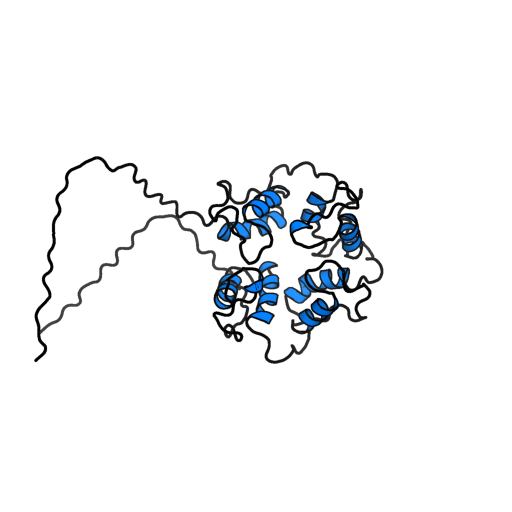O O . GLY A 1 105 ? 11.216 -2.478 3.188 1.00 56.97 105 GLY A O 1
ATOM 765 N N . THR A 1 106 ? 10.330 -4.257 4.224 1.00 60.31 106 THR A N 1
ATOM 766 C CA . THR A 1 106 ? 9.020 -3.663 4.505 1.00 60.31 106 THR A CA 1
ATOM 767 C C . THR A 1 106 ? 9.131 -2.702 5.692 1.00 60.31 106 THR A C 1
ATOM 769 O O . THR A 1 106 ? 9.967 -2.890 6.577 1.00 60.31 106 THR A O 1
ATOM 772 N N . SER A 1 107 ? 8.279 -1.671 5.756 1.00 64.56 107 SER A N 1
ATOM 773 C CA . SER A 1 107 ? 8.235 -0.747 6.908 1.00 64.56 107 SER A CA 1
ATOM 774 C C . SER A 1 107 ? 7.945 -1.456 8.241 1.00 64.56 107 SER A C 1
ATOM 776 O O . SER A 1 107 ? 8.209 -0.903 9.307 1.00 64.56 107 SER A O 1
ATOM 778 N N . TYR A 1 108 ? 7.436 -2.689 8.172 1.00 74.50 108 TYR A N 1
ATOM 779 C CA . TYR A 1 108 ? 7.123 -3.573 9.289 1.00 74.50 108 TYR A CA 1
ATOM 780 C C . TYR A 1 108 ? 7.840 -4.907 9.102 1.00 74.50 108 TYR A C 1
ATOM 782 O O . TYR A 1 108 ? 7.836 -5.438 7.996 1.00 74.50 108 TYR A O 1
ATOM 790 N N . GLY A 1 109 ? 8.426 -5.481 10.154 1.00 83.69 109 GLY A N 1
ATOM 791 C CA . GLY A 1 109 ? 8.993 -6.829 10.060 1.00 83.69 109 GLY A CA 1
ATOM 792 C C . GLY A 1 109 ? 7.898 -7.878 9.841 1.00 83.69 109 GLY A C 1
ATOM 793 O O . GLY A 1 109 ? 6.733 -7.653 10.174 1.00 83.69 109 GLY A O 1
ATOM 794 N N . CYS A 1 110 ? 8.248 -9.060 9.338 1.00 87.88 110 CYS A N 1
ATOM 795 C CA . CYS A 1 110 ? 7.260 -10.120 9.108 1.00 87.88 110 CYS A CA 1
ATOM 796 C C . CYS A 1 110 ? 6.503 -10.534 10.372 1.00 87.88 110 CYS A C 1
ATOM 798 O O . CYS A 1 110 ? 5.306 -10.810 10.310 1.00 87.88 110 CYS A O 1
ATOM 800 N N . SER A 1 111 ? 7.163 -10.523 11.535 1.00 88.00 111 SER A N 1
ATOM 801 C CA . SER A 1 111 ? 6.482 -10.738 12.817 1.00 88.00 111 SER A CA 1
ATOM 802 C C . SER A 1 111 ? 5.402 -9.687 13.097 1.00 88.00 111 SER A C 1
ATOM 804 O O . SER A 1 111 ? 4.341 -10.030 13.624 1.00 88.00 111 SER A O 1
ATOM 806 N N . ASP A 1 112 ? 5.659 -8.425 12.753 1.00 88.69 112 ASP A N 1
ATOM 807 C CA . ASP A 1 112 ? 4.716 -7.326 12.963 1.00 88.69 112 ASP A CA 1
ATOM 808 C C . ASP A 1 112 ? 3.552 -7.423 11.974 1.00 88.69 112 ASP A C 1
ATOM 810 O O . ASP A 1 112 ? 2.401 -7.272 12.380 1.00 88.69 112 ASP A O 1
ATOM 814 N N . LEU A 1 113 ? 3.826 -7.770 10.710 1.00 87.88 113 LEU A N 1
ATOM 815 C CA . LEU A 1 113 ? 2.792 -8.027 9.704 1.00 87.88 113 LEU A CA 1
ATOM 816 C C . LEU A 1 113 ? 1.870 -9.165 10.151 1.00 87.88 113 LEU A C 1
ATOM 818 O O . LEU A 1 113 ? 0.661 -8.965 10.249 1.00 87.88 113 LEU A O 1
ATOM 822 N N . VAL A 1 114 ? 2.413 -10.331 10.524 1.00 89.81 114 VAL A N 1
ATOM 823 C CA . VAL A 1 114 ? 1.611 -11.472 11.015 1.00 89.81 114 VAL A CA 1
ATOM 824 C C . VAL A 1 114 ? 0.729 -11.058 12.194 1.00 89.81 114 VAL A C 1
ATOM 826 O O . VAL A 1 114 ? -0.448 -11.424 12.263 1.00 89.81 114 VAL A O 1
ATOM 829 N N . GLN A 1 115 ? 1.271 -10.262 13.119 1.00 89.19 115 GLN A N 1
ATOM 830 C CA . GLN A 1 115 ? 0.493 -9.736 14.232 1.00 89.19 115 GLN A CA 1
ATOM 831 C C . GLN A 1 115 ? -0.601 -8.767 13.763 1.00 89.19 115 GLN A C 1
ATOM 833 O O . GLN A 1 115 ? -1.731 -8.875 14.238 1.00 89.19 115 GLN A O 1
ATOM 838 N N . MET A 1 116 ? -0.300 -7.855 12.842 1.00 88.12 116 MET A N 1
ATOM 839 C CA . MET A 1 116 ? -1.254 -6.890 12.296 1.00 88.12 116 MET A CA 1
ATOM 840 C C . MET A 1 116 ? -2.433 -7.593 11.608 1.00 88.12 116 MET A C 1
ATOM 842 O O . MET A 1 116 ? -3.586 -7.308 11.937 1.00 88.12 116 MET A O 1
ATOM 846 N N . TYR A 1 117 ? -2.170 -8.588 10.755 1.00 89.81 117 TYR A N 1
ATOM 847 C CA . TYR A 1 117 ? -3.219 -9.370 10.092 1.00 89.81 117 TYR A CA 1
ATOM 848 C C . TYR A 1 117 ? -4.100 -10.141 11.075 1.00 89.81 117 TYR A C 1
ATOM 850 O O . TYR A 1 117 ? -5.300 -10.265 10.846 1.00 89.81 117 TYR A O 1
ATOM 858 N N . SER A 1 118 ? -3.575 -10.571 12.226 1.00 90.06 118 SER A N 1
ATOM 859 C CA . SER A 1 118 ? -4.397 -11.257 13.233 1.00 90.06 118 SER A CA 1
ATOM 860 C C . SER A 1 118 ? -5.543 -10.397 13.800 1.00 90.06 118 SER A C 1
ATOM 862 O O . SER A 1 118 ? -6.504 -10.935 14.358 1.00 90.06 118 SER A O 1
ATOM 864 N N . PHE A 1 119 ? -5.473 -9.069 13.643 1.00 87.94 119 PHE A N 1
ATOM 865 C CA . PHE A 1 119 ? -6.559 -8.155 14.001 1.00 87.94 119 PHE A CA 1
ATOM 866 C C . PHE A 1 119 ? -7.594 -7.968 12.886 1.00 87.94 119 PHE A C 1
ATOM 868 O O . PHE A 1 119 ? -8.709 -7.528 13.176 1.00 87.94 119 PHE A O 1
ATOM 875 N N . LEU A 1 120 ? -7.262 -8.335 11.648 1.00 89.31 120 LEU A N 1
ATOM 876 C CA . LEU A 1 120 ? -8.169 -8.314 10.506 1.00 89.31 120 LEU A CA 1
ATOM 877 C C . LEU A 1 120 ? -9.001 -9.595 10.452 1.00 89.31 120 LEU A C 1
ATOM 879 O O . LEU A 1 120 ? -8.586 -10.656 10.913 1.00 89.31 120 LEU A O 1
ATOM 883 N N . GLY A 1 121 ? -10.206 -9.510 9.891 1.00 88.88 121 GLY A N 1
ATOM 884 C CA . GLY A 1 121 ? -11.008 -10.700 9.610 1.00 88.88 121 GLY A CA 1
ATOM 885 C C . GLY A 1 121 ? -10.486 -11.436 8.375 1.00 88.88 121 GLY A C 1
ATOM 886 O O . GLY A 1 121 ? -10.093 -10.794 7.409 1.00 88.88 121 GLY A O 1
ATOM 887 N N . ALA A 1 122 ? -10.559 -12.768 8.356 1.00 89.19 122 ALA A N 1
ATOM 888 C CA . ALA A 1 122 ? -10.167 -13.590 7.203 1.00 89.19 122 ALA A CA 1
ATOM 889 C C . ALA A 1 122 ? -10.918 -13.224 5.904 1.00 89.19 122 ALA A C 1
ATOM 891 O O . ALA A 1 122 ? -10.435 -13.448 4.799 1.00 89.19 122 ALA A O 1
ATOM 892 N N . GLU A 1 123 ? -12.108 -12.637 6.034 1.00 87.44 123 GLU A N 1
ATOM 893 C CA . GLU A 1 123 ? -12.934 -12.204 4.908 1.00 87.44 123 GLU A CA 1
ATOM 894 C C . GLU A 1 123 ? -12.737 -10.734 4.513 1.00 87.44 123 GLU A C 1
ATOM 896 O O . GLU A 1 123 ? -13.405 -10.297 3.572 1.00 87.44 123 GLU A O 1
ATOM 901 N N . SER A 1 124 ? -11.877 -9.984 5.213 1.00 88.06 124 SER A N 1
ATOM 902 C CA . SER A 1 124 ? -11.642 -8.567 4.919 1.00 88.06 124 SER A CA 1
ATOM 903 C C . SER A 1 124 ? -10.934 -8.388 3.577 1.00 88.06 124 SER A C 1
ATOM 905 O O . SER A 1 124 ? -10.219 -9.284 3.109 1.00 88.06 124 SER A O 1
ATOM 907 N N . ASP A 1 125 ? -11.142 -7.234 2.946 1.00 85.38 125 ASP A N 1
ATOM 908 C CA . ASP A 1 125 ? -10.532 -6.947 1.650 1.00 85.38 125 ASP A CA 1
ATOM 909 C C . ASP A 1 125 ? -9.010 -6.799 1.801 1.00 85.38 125 ASP A C 1
ATOM 911 O O . ASP A 1 125 ? -8.258 -7.277 0.948 1.00 85.38 125 ASP A O 1
ATOM 915 N N . ALA A 1 126 ? -8.550 -6.239 2.926 1.00 85.81 126 ALA A N 1
ATOM 916 C CA . ALA A 1 126 ? -7.137 -6.172 3.278 1.00 85.81 126 ALA A CA 1
ATOM 917 C C . ALA A 1 126 ? -6.484 -7.556 3.380 1.00 85.81 126 ALA A C 1
ATOM 919 O O . ALA A 1 126 ? -5.441 -7.790 2.772 1.00 85.81 126 ALA A O 1
ATOM 920 N N . CYS A 1 127 ? -7.122 -8.498 4.082 1.00 90.75 127 CYS A N 1
ATOM 921 C CA . CYS A 1 127 ? -6.622 -9.866 4.204 1.00 90.75 127 CYS A CA 1
ATOM 922 C C . CYS A 1 127 ? -6.501 -10.561 2.842 1.00 90.75 127 CYS A C 1
ATOM 924 O O . CYS A 1 127 ? -5.485 -11.180 2.547 1.00 90.75 127 CYS A O 1
ATOM 926 N N . LYS A 1 128 ? -7.530 -10.443 1.995 1.00 86.81 128 LYS A N 1
ATOM 927 C CA . LYS A 1 128 ? -7.568 -11.121 0.692 1.00 86.81 128 LYS A CA 1
ATOM 928 C C . LYS A 1 128 ? -6.545 -10.578 -0.297 1.00 86.81 128 LYS A C 1
ATOM 930 O O . LYS A 1 128 ? -6.003 -11.357 -1.067 1.00 86.81 128 LYS A O 1
ATOM 935 N N . LYS A 1 129 ? -6.322 -9.262 -0.304 1.00 81.88 129 LYS A N 1
ATOM 936 C CA . LYS A 1 129 ? -5.440 -8.613 -1.282 1.00 81.88 129 LYS A CA 1
ATOM 937 C C . LYS A 1 129 ? -3.997 -8.569 -0.815 1.00 81.88 129 LYS A C 1
ATOM 939 O O . LYS A 1 129 ? -3.110 -9.069 -1.492 1.00 81.88 129 LYS A O 1
ATOM 944 N N . TRP A 1 130 ? -3.771 -7.992 0.358 1.00 80.81 130 TRP A N 1
ATOM 945 C CA . TRP A 1 130 ? -2.423 -7.761 0.863 1.00 80.81 130 TRP A CA 1
ATOM 946 C C . TRP A 1 130 ? -1.860 -8.989 1.576 1.00 80.81 130 TRP A C 1
ATOM 948 O O . TRP A 1 130 ? -0.659 -9.238 1.504 1.00 80.81 130 TRP A O 1
ATOM 958 N N . GLY A 1 131 ? -2.724 -9.818 2.173 1.00 84.31 131 GLY A N 1
ATOM 959 C CA . GLY A 1 131 ? -2.290 -11.027 2.868 1.00 84.31 131 GLY A CA 1
ATOM 960 C C . GLY A 1 131 ? -1.580 -12.034 1.961 1.00 84.31 131 GLY A C 1
ATOM 961 O O . GLY A 1 131 ? -0.611 -12.637 2.402 1.00 84.31 131 GLY A O 1
ATOM 962 N N . GLU A 1 132 ? -1.991 -12.177 0.694 1.00 80.19 132 GLU A N 1
ATOM 963 C CA . GLU A 1 132 ? -1.318 -13.070 -0.268 1.00 80.19 132 GLU A CA 1
ATOM 964 C C . GLU A 1 132 ? 0.099 -12.582 -0.606 1.00 80.19 132 GLU A C 1
ATOM 966 O O . GLU A 1 132 ? 1.036 -13.377 -0.689 1.00 80.19 132 GLU A O 1
ATOM 971 N N . PHE A 1 133 ? 0.273 -11.270 -0.766 1.00 78.06 133 PHE A N 1
ATOM 972 C CA . PHE A 1 133 ? 1.582 -10.678 -1.029 1.00 78.06 133 PHE A CA 1
ATOM 973 C C . PHE A 1 133 ? 2.507 -10.788 0.175 1.00 78.06 133 PHE A C 1
ATOM 975 O O . PHE A 1 133 ? 3.626 -11.283 0.044 1.00 78.06 133 PHE A O 1
ATOM 982 N N . ASP A 1 134 ? 2.026 -10.395 1.352 1.00 84.00 134 ASP A N 1
ATOM 983 C CA . ASP A 1 134 ? 2.821 -10.470 2.573 1.00 84.00 134 ASP A CA 1
ATOM 984 C C . ASP A 1 134 ? 3.119 -11.924 2.952 1.00 84.00 134 ASP A C 1
ATOM 986 O O . ASP A 1 134 ? 4.208 -12.214 3.440 1.00 84.00 134 ASP A O 1
ATOM 990 N N . GLU A 1 135 ? 2.225 -12.872 2.655 1.00 83.44 135 GLU A N 1
ATOM 991 C CA . GLU A 1 135 ? 2.528 -14.301 2.749 1.00 83.44 135 GLU A CA 1
ATOM 992 C C . GLU A 1 135 ? 3.627 -14.709 1.756 1.00 83.44 135 GLU A C 1
ATOM 994 O O . GLU A 1 135 ? 4.571 -15.385 2.153 1.00 83.44 135 GLU A O 1
ATOM 999 N N . GLY A 1 136 ? 3.577 -14.258 0.500 1.00 77.81 136 GLY A N 1
ATOM 1000 C CA . GLY A 1 136 ? 4.619 -14.532 -0.498 1.00 77.81 136 GLY A CA 1
ATOM 1001 C C . GLY A 1 136 ? 6.006 -13.994 -0.119 1.00 77.81 136 GLY A C 1
ATOM 1002 O O . GLY A 1 136 ? 7.019 -14.624 -0.443 1.00 77.81 136 GLY A O 1
ATOM 1003 N N . VAL A 1 137 ? 6.055 -12.864 0.594 1.00 79.25 137 VAL A N 1
ATOM 1004 C CA . VAL A 1 137 ? 7.288 -12.197 1.047 1.00 79.25 137 VAL A CA 1
ATOM 1005 C C . VAL A 1 137 ? 7.801 -12.781 2.372 1.00 79.25 137 VAL A C 1
ATOM 1007 O O . VAL A 1 137 ? 8.980 -13.127 2.498 1.00 79.25 137 VAL A O 1
ATOM 1010 N N . CYS A 1 138 ? 6.928 -12.934 3.368 1.00 86.06 138 CYS A N 1
ATOM 1011 C CA . CYS A 1 138 ? 7.293 -13.400 4.711 1.00 86.06 138 CYS A CA 1
ATOM 1012 C C . CYS A 1 138 ? 7.382 -14.919 4.835 1.00 86.06 138 CYS A C 1
ATOM 1014 O O . CYS A 1 138 ? 8.053 -15.464 5.721 1.00 86.06 138 CYS A O 1
ATOM 1016 N N . CYS A 1 139 ? 6.658 -15.620 3.974 1.00 85.94 139 CYS A N 1
ATOM 1017 C CA . CYS A 1 139 ? 6.484 -17.059 4.035 1.00 85.94 139 CYS A CA 1
ATOM 1018 C C . CYS A 1 139 ? 6.520 -17.647 2.636 1.00 85.94 139 CYS A C 1
ATOM 1020 O O . CYS A 1 139 ? 5.549 -18.285 2.229 1.00 85.94 139 CYS A O 1
ATOM 1022 N N . PRO A 1 140 ? 7.637 -17.466 1.906 1.00 73.81 140 PRO A N 1
ATOM 1023 C CA . PRO A 1 140 ? 7.804 -18.080 0.606 1.00 73.81 140 PRO A CA 1
ATOM 1024 C C . PRO A 1 140 ? 7.640 -19.592 0.756 1.00 73.81 140 PRO A C 1
ATOM 1026 O O . PRO A 1 140 ? 8.539 -20.317 1.194 1.00 73.81 140 PRO A O 1
ATOM 1029 N N . ASN A 1 141 ? 6.449 -20.072 0.409 1.00 67.00 141 ASN A N 1
ATOM 1030 C CA . ASN A 1 141 ? 6.199 -21.483 0.231 1.00 67.00 141 ASN A CA 1
ATOM 1031 C C . ASN A 1 141 ? 7.011 -21.959 -0.980 1.00 67.00 141 ASN A C 1
ATOM 1033 O O . ASN A 1 141 ? 7.606 -21.171 -1.721 1.00 67.00 141 ASN A O 1
ATOM 1037 N N . ALA A 1 142 ? 7.097 -23.280 -1.153 1.00 58.22 142 ALA A N 1
ATOM 1038 C CA . ALA A 1 142 ? 7.761 -23.869 -2.310 1.00 58.22 142 ALA A CA 1
ATOM 1039 C C . ALA A 1 142 ? 7.326 -23.146 -3.598 1.00 58.22 142 ALA A C 1
ATOM 1041 O O . ALA A 1 142 ? 6.138 -22.886 -3.756 1.00 58.22 142 ALA A O 1
ATOM 1042 N N . ALA A 1 143 ? 8.304 -22.815 -4.453 1.00 63.38 143 ALA A N 1
ATOM 1043 C CA . ALA A 1 143 ? 8.144 -22.010 -5.665 1.00 63.38 143 ALA A CA 1
ATOM 1044 C C . ALA A 1 143 ? 6.775 -22.195 -6.339 1.00 63.38 143 ALA A C 1
ATOM 1046 O O . ALA A 1 143 ? 6.385 -23.341 -6.584 1.00 63.38 143 ALA A O 1
ATOM 1047 N N . ALA A 1 144 ? 6.103 -21.077 -6.642 1.00 74.31 144 ALA A N 1
ATOM 1048 C CA . ALA A 1 144 ? 4.846 -21.046 -7.386 1.00 74.31 144 ALA A CA 1
ATOM 1049 C C . ALA A 1 144 ? 4.882 -22.033 -8.565 1.00 74.31 144 ALA A C 1
ATOM 1051 O O . ALA A 1 144 ? 5.885 -22.128 -9.284 1.00 74.31 144 ALA A O 1
ATOM 1052 N N . GLU A 1 145 ? 3.799 -22.788 -8.761 1.00 81.44 145 GLU A N 1
ATOM 1053 C CA . GLU A 1 145 ? 3.692 -23.755 -9.857 1.00 81.44 145 GLU A CA 1
ATOM 1054 C C . GLU A 1 145 ? 3.819 -23.047 -11.210 1.00 81.44 145 GLU A C 1
ATOM 1056 O O . GLU A 1 145 ? 4.421 -23.584 -12.148 1.00 81.44 145 GLU A O 1
ATOM 1061 N N . ASN A 1 146 ? 3.284 -21.828 -11.298 1.00 84.88 146 ASN A N 1
ATOM 1062 C CA . ASN A 1 146 ? 3.444 -20.934 -12.427 1.00 84.88 146 ASN A CA 1
ATOM 1063 C C . ASN A 1 146 ? 3.892 -19.548 -11.934 1.00 84.88 146 ASN A C 1
ATOM 1065 O O . ASN A 1 146 ? 3.044 -18.688 -11.709 1.00 84.88 146 ASN A O 1
ATOM 1069 N N . PRO A 1 147 ? 5.202 -19.307 -11.766 1.00 85.19 147 PRO A N 1
ATOM 1070 C CA . PRO A 1 147 ? 5.700 -18.089 -11.139 1.00 85.19 147 PRO A CA 1
ATOM 1071 C C . PRO A 1 147 ? 5.354 -16.835 -11.948 1.00 85.19 147 PRO A C 1
ATOM 1073 O O . PRO A 1 147 ? 5.408 -16.837 -13.181 1.00 85.19 147 PRO A O 1
ATOM 1076 N N . CYS A 1 148 ? 5.042 -15.747 -11.251 1.00 88.81 148 CYS A N 1
ATOM 1077 C CA . CYS A 1 148 ? 4.850 -14.429 -11.827 1.00 88.81 148 CYS A CA 1
ATOM 1078 C C . CYS A 1 148 ? 6.207 -13.877 -12.284 1.00 88.81 148 CYS A C 1
ATOM 1080 O O . CYS A 1 148 ? 7.075 -13.518 -11.491 1.00 88.81 148 CYS A O 1
ATOM 1082 N N . ILE A 1 149 ? 6.411 -13.833 -13.599 1.00 87.44 149 ILE A N 1
ATOM 1083 C CA . ILE A 1 149 ? 7.651 -13.339 -14.202 1.00 87.44 149 ILE A CA 1
ATOM 1084 C C . ILE A 1 149 ? 7.425 -11.899 -14.653 1.00 87.44 149 ILE A C 1
ATOM 1086 O O . ILE A 1 149 ? 6.875 -11.668 -15.729 1.00 87.44 149 ILE A O 1
ATOM 1090 N N . ILE A 1 150 ? 7.886 -10.939 -13.850 1.00 87.00 150 ILE A N 1
ATOM 1091 C CA . ILE A 1 150 ? 7.772 -9.511 -14.177 1.00 87.00 150 ILE A CA 1
ATOM 1092 C C . ILE A 1 150 ? 8.872 -9.048 -15.153 1.00 87.00 150 ILE A C 1
ATOM 1094 O O . ILE A 1 150 ? 8.590 -8.322 -16.101 1.00 87.00 150 ILE A O 1
ATOM 1098 N N . CYS A 1 151 ? 10.106 -9.557 -15.023 1.00 87.62 151 CYS A N 1
ATOM 1099 C CA . CYS A 1 151 ? 11.217 -9.275 -15.941 1.00 87.62 151 CYS A CA 1
ATOM 1100 C C . CYS A 1 151 ? 11.753 -10.572 -16.573 1.00 87.62 151 CYS A C 1
ATOM 1102 O O . CYS A 1 151 ? 12.667 -11.181 -16.012 1.00 87.62 151 CYS A O 1
ATOM 1104 N N . PRO A 1 152 ? 11.260 -11.008 -17.749 1.00 83.69 152 PRO A N 1
ATOM 1105 C CA . PRO A 1 152 ? 11.746 -12.238 -18.386 1.00 83.69 152 PRO A CA 1
ATOM 1106 C C . PRO A 1 152 ? 13.234 -12.172 -18.765 1.00 83.69 152 PRO A C 1
ATOM 1108 O O . PRO A 1 152 ? 13.909 -13.199 -18.785 1.00 83.69 152 PRO A O 1
ATOM 1111 N N . ASP A 1 153 ? 13.749 -10.965 -19.014 1.00 82.06 153 ASP A N 1
ATOM 1112 C CA . ASP A 1 153 ? 15.153 -10.706 -19.351 1.00 82.06 153 ASP A CA 1
ATOM 1113 C C . ASP A 1 153 ? 16.009 -10.287 -18.134 1.00 82.06 153 ASP A C 1
ATOM 1115 O O . ASP A 1 153 ? 17.185 -9.954 -18.290 1.00 82.06 153 ASP A O 1
ATOM 1119 N N . GLY A 1 154 ? 15.440 -10.310 -16.921 1.00 80.19 154 GLY A N 1
ATOM 1120 C CA . GLY A 1 154 ? 16.085 -9.840 -15.689 1.00 80.19 154 GLY A CA 1
ATOM 1121 C C . GLY A 1 154 ? 16.082 -8.314 -15.513 1.00 80.19 154 GLY A C 1
ATOM 1122 O O . GLY A 1 154 ? 15.523 -7.571 -16.324 1.00 80.19 154 GLY A O 1
ATOM 1123 N N . ALA A 1 155 ? 16.690 -7.841 -14.418 1.00 81.38 155 ALA A N 1
ATOM 1124 C CA . ALA A 1 155 ? 16.788 -6.415 -14.112 1.00 81.38 155 ALA A CA 1
ATOM 1125 C C . ALA A 1 155 ? 17.745 -5.707 -15.085 1.00 81.38 155 ALA A C 1
ATOM 1127 O O . ALA A 1 155 ? 18.898 -6.107 -15.246 1.00 81.38 155 ALA A O 1
ATOM 1128 N N . SER A 1 156 ? 17.298 -4.615 -15.708 1.00 79.31 156 SER A N 1
ATOM 1129 C CA . SER A 1 156 ? 18.150 -3.789 -16.577 1.00 79.31 156 SER A CA 1
ATOM 1130 C C . SER A 1 156 ? 18.779 -2.599 -15.862 1.00 79.31 156 SER A C 1
ATOM 1132 O O . SER A 1 156 ? 19.840 -2.128 -16.276 1.00 79.31 156 SER A O 1
ATOM 1134 N N . ALA A 1 157 ? 18.144 -2.130 -14.784 1.00 76.94 157 ALA A N 1
ATOM 1135 C CA . ALA A 1 157 ? 18.636 -1.018 -13.977 1.00 76.94 157 ALA A CA 1
ATOM 1136 C C . ALA A 1 157 ? 19.901 -1.390 -13.170 1.00 76.94 157 ALA A C 1
ATOM 1138 O O . ALA A 1 157 ? 20.593 -0.511 -12.658 1.00 76.94 157 ALA A O 1
ATOM 1139 N N . GLY A 1 158 ? 20.238 -2.685 -13.135 1.00 77.25 158 GLY A N 1
ATOM 1140 C CA . GLY A 1 158 ? 21.332 -3.285 -12.378 1.00 77.25 158 GLY A CA 1
ATOM 1141 C C . GLY A 1 158 ? 20.815 -4.044 -11.157 1.00 77.25 158 GLY A C 1
ATOM 1142 O O . GLY A 1 158 ? 19.838 -3.628 -10.540 1.00 77.25 158 GLY A O 1
ATOM 1143 N N . ASP A 1 159 ? 21.482 -5.146 -10.804 1.00 76.62 159 ASP A N 1
ATOM 1144 C CA . ASP A 1 159 ? 21.083 -6.002 -9.673 1.00 76.62 159 ASP A CA 1
ATOM 1145 C C . ASP A 1 159 ? 21.097 -5.260 -8.330 1.00 76.62 159 ASP A C 1
ATOM 1147 O O . ASP A 1 159 ? 20.346 -5.631 -7.442 1.00 76.62 159 ASP A O 1
ATOM 1151 N N . ASP A 1 160 ? 21.910 -4.207 -8.199 1.00 83.19 160 ASP A N 1
ATOM 1152 C CA . ASP A 1 160 ? 22.027 -3.384 -6.987 1.00 83.19 160 ASP A CA 1
ATOM 1153 C C . ASP A 1 160 ? 21.148 -2.114 -7.033 1.00 83.19 160 ASP A C 1
ATOM 1155 O O . ASP A 1 160 ? 21.252 -1.255 -6.156 1.00 83.19 160 ASP A O 1
ATOM 1159 N N . PHE A 1 161 ? 20.329 -1.924 -8.078 1.00 84.56 161 PHE A N 1
ATOM 1160 C CA . PHE A 1 161 ? 19.436 -0.767 -8.148 1.00 84.56 161 PHE A CA 1
ATOM 1161 C C . PHE A 1 161 ? 18.281 -0.948 -7.169 1.00 84.56 161 PHE A C 1
ATOM 1163 O O . PHE A 1 161 ? 17.571 -1.947 -7.229 1.00 84.56 161 PHE A O 1
ATOM 1170 N N . VAL A 1 162 ? 18.097 0.033 -6.289 1.00 86.38 162 VAL A N 1
ATOM 1171 C CA . VAL A 1 162 ? 17.052 0.052 -5.264 1.00 86.38 162 VAL A CA 1
ATOM 1172 C C . VAL A 1 162 ? 16.012 1.102 -5.677 1.00 86.38 162 VAL A C 1
ATOM 1174 O O . VAL A 1 162 ? 16.217 2.289 -5.406 1.00 86.38 162 VAL A O 1
ATOM 1177 N N . PRO A 1 163 ? 14.934 0.711 -6.384 1.00 83.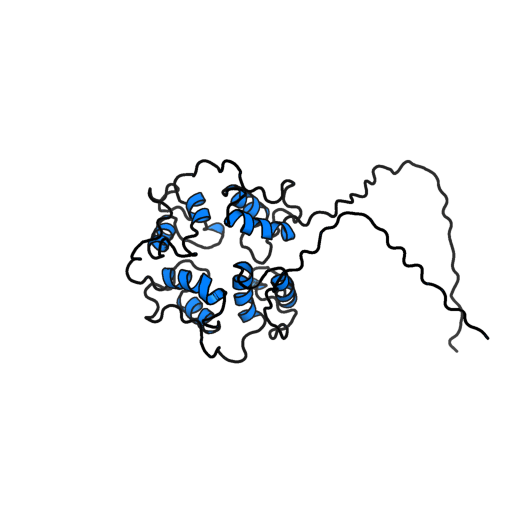31 163 PRO A N 1
ATOM 1178 C CA . PRO A 1 163 ? 13.968 1.646 -6.971 1.00 83.31 163 PRO A CA 1
ATOM 1179 C C . PRO A 1 163 ? 13.169 2.463 -5.949 1.00 83.31 163 PRO A C 1
ATOM 1181 O O . PRO A 1 163 ? 12.574 3.465 -6.335 1.00 83.31 163 PRO A O 1
ATOM 1184 N N . TYR A 1 164 ? 13.168 2.044 -4.681 1.00 82.81 164 TYR A N 1
ATOM 1185 C CA . TYR A 1 164 ? 12.395 2.640 -3.587 1.00 82.81 164 TYR A CA 1
ATOM 1186 C C . TYR A 1 164 ? 13.287 3.070 -2.406 1.00 82.81 164 TYR A C 1
ATOM 1188 O O . TYR A 1 164 ? 12.846 3.140 -1.257 1.00 82.81 164 TYR A O 1
ATOM 1196 N N . ALA A 1 165 ? 14.573 3.339 -2.665 1.00 82.31 165 ALA A N 1
ATOM 1197 C CA . ALA A 1 165 ? 15.539 3.708 -1.624 1.00 82.31 165 ALA A CA 1
ATOM 1198 C C . ALA A 1 165 ? 15.157 5.003 -0.889 1.00 82.31 165 ALA A C 1
ATOM 1200 O O . ALA A 1 165 ? 15.414 5.153 0.304 1.00 82.31 165 ALA A O 1
ATOM 1201 N N . ASP A 1 166 ? 14.565 5.944 -1.617 1.00 76.00 166 ASP A N 1
ATOM 1202 C CA . ASP A 1 166 ? 14.012 7.205 -1.127 1.00 76.00 166 ASP A CA 1
ATOM 1203 C C . ASP A 1 166 ? 12.787 7.009 -0.228 1.00 76.00 166 ASP A C 1
ATOM 1205 O O . ASP A 1 166 ? 12.581 7.789 0.699 1.00 76.00 166 ASP A O 1
ATOM 1209 N N . GLN A 1 167 ? 12.043 5.928 -0.449 1.00 71.44 167 GLN A N 1
ATOM 1210 C CA . GLN A 1 167 ? 10.899 5.513 0.360 1.00 71.44 167 GLN A CA 1
ATOM 1211 C C . GLN A 1 167 ? 11.302 4.687 1.593 1.00 71.44 167 GLN A C 1
ATOM 1213 O O . GLN A 1 167 ? 10.450 4.263 2.366 1.00 71.44 167 GLN A O 1
ATOM 1218 N N . GLY A 1 168 ? 12.602 4.441 1.788 1.00 75.00 168 GLY A N 1
ATOM 1219 C CA . GLY A 1 168 ? 13.104 3.625 2.892 1.00 75.00 168 GLY A CA 1
ATOM 1220 C C . GLY A 1 168 ? 12.950 2.117 2.681 1.00 75.00 168 GLY A C 1
ATOM 1221 O O . GLY A 1 168 ? 13.197 1.369 3.621 1.00 75.00 168 GLY A O 1
ATOM 1222 N N . PHE A 1 169 ? 12.608 1.672 1.467 1.00 77.38 169 PHE A N 1
ATOM 1223 C CA . PHE A 1 169 ? 12.539 0.259 1.092 1.00 77.38 169 PHE A CA 1
ATOM 1224 C C . PHE A 1 169 ? 13.847 -0.131 0.385 1.00 77.38 169 PHE A C 1
ATOM 1226 O O . PHE A 1 169 ? 14.029 0.172 -0.798 1.00 77.38 169 PHE A O 1
ATOM 1233 N N . PRO A 1 170 ? 14.799 -0.790 1.076 1.00 81.69 170 PRO A N 1
ATOM 1234 C CA . PRO A 1 170 ? 16.128 -1.076 0.539 1.00 81.69 170 PRO A CA 1
ATOM 1235 C C . PRO A 1 170 ? 16.158 -2.252 -0.451 1.00 81.69 170 PRO A C 1
ATOM 1237 O O . PRO A 1 170 ? 17.244 -2.727 -0.778 1.00 81.69 170 PRO A O 1
ATOM 1240 N N . MET A 1 171 ? 15.002 -2.725 -0.922 1.00 83.81 171 MET A N 1
ATOM 1241 C CA . MET A 1 171 ? 14.919 -3.857 -1.837 1.00 83.81 171 MET A CA 1
ATOM 1242 C C . MET A 1 171 ? 15.480 -3.506 -3.209 1.00 83.81 171 MET A C 1
ATOM 1244 O O . MET A 1 171 ? 15.064 -2.551 -3.867 1.00 83.81 171 MET A O 1
ATOM 1248 N N . THR A 1 172 ? 16.422 -4.320 -3.656 1.00 89.25 172 THR A N 1
ATOM 1249 C CA . THR A 1 172 ? 16.966 -4.246 -5.002 1.00 89.25 172 THR A CA 1
ATOM 1250 C C . THR A 1 172 ? 15.967 -4.765 -6.033 1.00 89.25 172 THR A C 1
ATOM 1252 O O . THR A 1 172 ? 15.121 -5.608 -5.744 1.00 89.25 172 THR A O 1
ATOM 1255 N N . CYS A 1 173 ? 16.108 -4.340 -7.287 1.00 89.62 173 CYS A N 1
ATOM 1256 C CA . CYS A 1 173 ? 15.336 -4.897 -8.394 1.00 89.62 173 CYS A CA 1
ATOM 1257 C C . CYS A 1 173 ? 15.478 -6.411 -8.520 1.00 89.62 173 CYS A C 1
ATOM 1259 O O . CYS A 1 173 ? 14.533 -7.080 -8.927 1.00 89.62 173 CYS A O 1
ATOM 1261 N N . LYS A 1 174 ? 16.642 -6.962 -8.166 1.00 88.12 174 LYS A N 1
ATOM 1262 C CA . LYS A 1 174 ? 16.836 -8.406 -8.137 1.00 88.12 174 LYS A CA 1
ATOM 1263 C C . LYS A 1 174 ? 15.951 -9.066 -7.077 1.00 88.12 174 LYS A C 1
ATOM 1265 O O . LYS A 1 174 ? 15.265 -10.027 -7.403 1.00 88.12 174 LYS A O 1
ATOM 1270 N N . GLU A 1 175 ? 15.940 -8.540 -5.855 1.00 86.19 175 GLU A N 1
ATOM 1271 C CA . GLU A 1 175 ? 15.100 -9.054 -4.763 1.00 86.19 175 GLU A CA 1
ATOM 1272 C C . GLU A 1 175 ? 13.609 -8.906 -5.077 1.00 86.19 175 GLU A C 1
ATOM 1274 O O . GLU A 1 175 ? 12.849 -9.836 -4.835 1.00 86.19 175 GLU A O 1
ATOM 1279 N N . ILE A 1 176 ? 13.204 -7.787 -5.690 1.00 86.12 176 ILE A N 1
ATOM 1280 C CA . ILE A 1 176 ? 11.833 -7.580 -6.176 1.00 86.12 176 ILE A CA 1
ATOM 1281 C C . ILE A 1 176 ? 11.469 -8.653 -7.213 1.00 86.12 176 ILE A C 1
ATOM 1283 O O . ILE A 1 176 ? 10.459 -9.330 -7.089 1.00 86.12 176 ILE A O 1
ATOM 1287 N N . ILE A 1 177 ? 12.298 -8.874 -8.236 1.00 87.06 177 ILE A N 1
ATOM 1288 C CA . ILE A 1 177 ? 12.015 -9.899 -9.258 1.00 87.06 177 ILE A CA 1
ATOM 1289 C C . ILE A 1 177 ? 11.950 -11.304 -8.639 1.00 87.06 177 ILE A C 1
ATOM 1291 O O . ILE A 1 177 ? 11.107 -12.112 -9.031 1.00 87.06 177 ILE A O 1
ATOM 1295 N N . GLU A 1 178 ? 12.836 -11.604 -7.687 1.00 85.75 178 GLU A N 1
ATOM 1296 C CA . GLU A 1 178 ? 12.847 -12.880 -6.970 1.00 85.75 178 GLU A CA 1
ATOM 1297 C C . GLU A 1 178 ? 11.600 -13.056 -6.087 1.00 85.75 178 GLU A C 1
ATOM 1299 O O . GLU A 1 178 ? 11.088 -14.174 -6.018 1.00 85.75 178 GLU A O 1
ATOM 1304 N N . SER A 1 179 ? 11.066 -11.987 -5.483 1.00 82.38 179 SER A N 1
ATOM 1305 C CA . SER A 1 179 ? 9.821 -12.051 -4.709 1.00 82.38 179 SER A CA 1
ATOM 1306 C C . SER A 1 179 ? 8.603 -12.292 -5.601 1.00 82.38 179 SER A C 1
ATOM 1308 O O . SER A 1 179 ? 7.792 -13.153 -5.287 1.00 82.38 179 SER A O 1
ATOM 1310 N N . TYR A 1 180 ? 8.500 -11.656 -6.773 1.00 84.94 180 TYR A N 1
ATOM 1311 C CA . TYR A 1 180 ? 7.404 -11.960 -7.707 1.00 84.94 180 TYR A CA 1
ATOM 1312 C C . TYR A 1 180 ? 7.429 -13.413 -8.192 1.00 84.94 180 TYR A C 1
ATOM 1314 O O . TYR A 1 180 ? 6.377 -14.012 -8.397 1.00 84.94 180 TYR A O 1
ATOM 1322 N N . ALA A 1 181 ? 8.604 -14.036 -8.306 1.00 86.25 181 ALA A N 1
ATOM 1323 C CA . ALA A 1 181 ? 8.693 -15.443 -8.688 1.00 86.25 181 ALA A CA 1
ATOM 1324 C C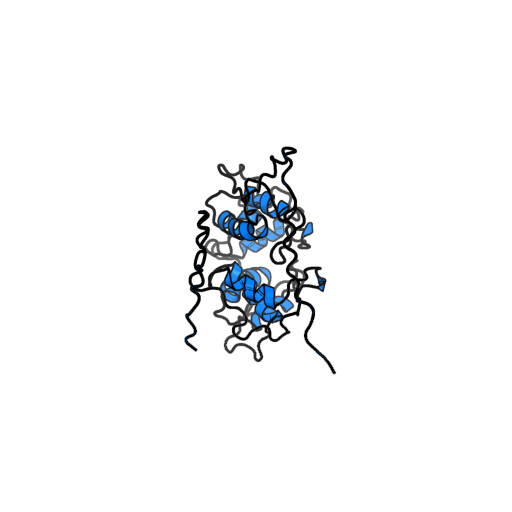 . ALA A 1 181 ? 8.092 -16.414 -7.645 1.00 86.25 181 ALA A C 1
ATOM 1326 O O . ALA A 1 181 ? 7.917 -17.593 -7.957 1.00 86.25 181 ALA A O 1
ATOM 1327 N N . THR A 1 182 ? 7.770 -15.958 -6.428 1.00 82.56 182 THR A N 1
ATOM 1328 C CA . THR A 1 182 ? 7.036 -16.758 -5.430 1.00 82.56 182 THR A CA 1
ATOM 1329 C C . THR A 1 182 ? 5.516 -16.639 -5.570 1.00 82.56 182 THR A C 1
ATOM 1331 O O . THR A 1 182 ? 4.796 -17.460 -5.008 1.00 82.56 182 THR A O 1
ATOM 1334 N N . ILE A 1 183 ? 5.031 -15.675 -6.358 1.00 82.25 183 ILE A N 1
ATOM 1335 C CA . ILE A 1 183 ? 3.611 -15.400 -6.610 1.00 82.25 183 ILE A CA 1
ATOM 1336 C C . ILE A 1 183 ? 3.160 -16.157 -7.868 1.00 82.25 183 ILE A C 1
ATOM 1338 O O . ILE A 1 183 ? 3.916 -16.291 -8.827 1.00 82.25 183 ILE A O 1
ATOM 1342 N N . GLU A 1 184 ? 1.918 -16.641 -7.914 1.00 84.25 184 GLU A N 1
ATOM 1343 C CA . GLU A 1 184 ? 1.356 -17.274 -9.115 1.00 84.25 184 GLU A CA 1
ATOM 1344 C C . GLU A 1 184 ? 1.052 -16.232 -10.213 1.00 84.25 184 GLU A C 1
ATOM 1346 O O . GLU A 1 184 ? 0.450 -15.193 -9.959 1.00 84.25 184 GLU A O 1
ATOM 1351 N N . ALA A 1 185 ? 1.371 -16.523 -11.476 1.00 83.12 185 ALA A N 1
ATOM 1352 C CA . ALA A 1 185 ? 1.215 -15.621 -12.628 1.00 83.12 185 ALA A CA 1
ATOM 1353 C C . ALA A 1 185 ? -0.241 -15.222 -12.956 1.00 83.12 185 ALA A C 1
ATOM 1355 O O . ALA A 1 185 ? -0.478 -14.417 -13.855 1.00 83.12 185 ALA A O 1
ATOM 1356 N N . GLY A 1 186 ? -1.223 -15.823 -12.280 1.00 79.12 186 GLY A N 1
ATOM 1357 C CA . GLY A 1 186 ? -2.639 -15.455 -12.363 1.00 79.12 186 GLY A CA 1
ATOM 1358 C C . GLY A 1 186 ? -3.167 -14.730 -11.125 1.00 79.12 186 GLY A C 1
ATOM 1359 O O . GLY A 1 186 ? -4.349 -14.389 -11.109 1.00 79.12 186 GLY A O 1
ATOM 1360 N N . SER A 1 187 ? -2.329 -14.540 -10.104 1.00 82.00 187 SER A N 1
ATOM 1361 C CA . SER A 1 187 ? -2.674 -13.788 -8.902 1.00 82.00 187 SER A CA 1
ATOM 1362 C C . SER A 1 187 ? -2.911 -12.323 -9.248 1.00 82.00 187 SER A C 1
ATOM 1364 O O . SER A 1 187 ? -2.257 -11.769 -10.137 1.00 82.00 187 SER A O 1
ATOM 1366 N N . GLU A 1 188 ? -3.825 -11.682 -8.522 1.00 72.56 188 GLU A N 1
ATOM 1367 C CA . GLU A 1 188 ? -3.954 -10.229 -8.574 1.00 72.56 188 GLU A CA 1
ATOM 1368 C C . GLU A 1 188 ? -2.641 -9.579 -8.121 1.00 72.56 188 GLU A C 1
ATOM 1370 O O . GLU A 1 188 ? -2.212 -8.621 -8.732 1.00 72.56 188 GLU A O 1
ATOM 1375 N N . MET A 1 189 ? -1.877 -10.168 -7.202 1.00 71.44 189 MET A N 1
ATOM 1376 C CA . MET A 1 189 ? -0.593 -9.594 -6.777 1.00 71.44 189 MET A CA 1
ATOM 1377 C C . MET A 1 189 ? 0.533 -9.715 -7.811 1.00 71.44 189 MET A C 1
ATOM 1379 O O . MET A 1 189 ? 1.603 -9.152 -7.614 1.00 71.44 189 MET A O 1
ATOM 1383 N N . CYS A 1 190 ? 0.299 -10.352 -8.962 1.00 82.81 190 CYS A N 1
ATOM 1384 C CA . CYS A 1 190 ? 1.206 -10.290 -10.111 1.00 82.81 190 CYS A CA 1
ATOM 1385 C C . CYS A 1 190 ? 1.118 -8.933 -10.861 1.00 82.81 190 CYS A C 1
ATOM 1387 O O . CYS A 1 190 ? 1.319 -8.863 -12.076 1.00 82.81 190 CYS A O 1
ATOM 1389 N N . PHE A 1 191 ? 0.814 -7.832 -10.160 1.00 67.56 191 PHE A N 1
ATOM 1390 C CA . PHE A 1 191 ? 0.837 -6.463 -10.688 1.00 67.56 191 PHE A CA 1
ATOM 1391 C C . PHE A 1 191 ? 2.222 -5.844 -10.526 1.00 67.56 191 PHE A C 1
ATOM 1393 O O . PHE A 1 191 ? 2.435 -4.896 -9.781 1.00 67.56 191 PHE A O 1
ATOM 1400 N N . GLY A 1 192 ? 3.178 -6.369 -11.283 1.00 66.12 192 GLY A N 1
ATOM 1401 C CA . GLY A 1 192 ? 4.515 -5.802 -11.326 1.00 66.12 192 GLY A CA 1
ATOM 1402 C C . GLY A 1 192 ? 4.641 -4.571 -12.212 1.00 66.12 192 GLY A C 1
ATOM 1403 O O . GLY A 1 192 ? 5.767 -4.205 -12.469 1.00 66.12 192 GLY A O 1
ATOM 1404 N N . GLU A 1 193 ? 3.590 -3.948 -12.760 1.00 73.75 193 GLU A N 1
ATOM 1405 C CA . GLU A 1 193 ? 3.761 -2.949 -13.839 1.00 73.75 193 GLU A CA 1
ATOM 1406 C C . GLU A 1 193 ? 4.704 -1.792 -13.444 1.00 73.75 193 GLU A C 1
ATOM 1408 O O . GLU A 1 193 ? 5.583 -1.416 -14.227 1.00 73.75 193 GLU A O 1
ATOM 1413 N N . THR A 1 194 ? 4.594 -1.284 -12.212 1.00 76.06 194 THR A N 1
ATOM 1414 C CA . THR A 1 194 ? 5.501 -0.260 -11.662 1.00 76.06 194 THR A CA 1
ATOM 1415 C C . THR A 1 194 ? 6.926 -0.784 -11.522 1.00 76.06 194 THR A C 1
ATOM 1417 O O . THR A 1 194 ? 7.883 -0.145 -11.969 1.00 76.06 194 THR A O 1
ATOM 1420 N N . ASP A 1 195 ? 7.075 -1.975 -10.945 1.00 84.06 195 ASP A N 1
ATOM 1421 C CA . ASP A 1 195 ? 8.366 -2.638 -10.774 1.00 84.06 195 ASP A CA 1
ATOM 1422 C C . ASP A 1 195 ? 8.989 -2.995 -12.122 1.00 84.06 195 ASP A C 1
ATOM 1424 O O . ASP A 1 195 ? 10.190 -2.863 -12.309 1.00 84.06 195 ASP A O 1
ATOM 1428 N N . VAL A 1 196 ? 8.180 -3.346 -13.116 1.00 83.38 196 VAL A N 1
ATOM 1429 C CA . VAL A 1 196 ? 8.592 -3.601 -14.489 1.00 83.38 196 VAL A CA 1
ATOM 1430 C C . VAL A 1 196 ? 9.127 -2.323 -15.100 1.00 83.38 196 VAL A C 1
ATOM 1432 O O . VAL A 1 196 ? 10.224 -2.322 -15.658 1.00 83.38 196 VAL A O 1
ATOM 1435 N N . ALA A 1 197 ? 8.397 -1.219 -14.963 1.00 81.00 197 ALA A N 1
ATOM 1436 C CA . ALA A 1 197 ? 8.818 0.066 -15.497 1.00 81.00 197 ALA A CA 1
ATOM 1437 C C . ALA A 1 197 ? 10.132 0.566 -14.871 1.00 81.00 197 ALA A C 1
ATOM 1439 O O . ALA A 1 197 ? 10.933 1.195 -15.567 1.00 81.00 197 ALA A O 1
ATOM 1440 N N . LYS A 1 198 ? 10.370 0.282 -13.582 1.00 83.44 198 LYS A N 1
ATOM 1441 C CA . LYS A 1 198 ? 11.571 0.722 -12.852 1.00 83.44 198 LYS A CA 1
ATOM 1442 C C . LYS A 1 198 ? 12.752 -0.251 -12.954 1.00 83.44 198 LYS A C 1
ATOM 1444 O O . LYS A 1 198 ? 13.895 0.197 -13.031 1.00 83.44 198 LYS A O 1
ATOM 1449 N N . CYS A 1 199 ? 12.498 -1.558 -12.949 1.00 87.31 199 CYS A N 1
ATOM 1450 C CA . CYS A 1 199 ? 13.517 -2.605 -12.856 1.00 87.31 199 CYS A CA 1
ATOM 1451 C C . CYS A 1 199 ? 13.816 -3.310 -14.176 1.00 87.31 199 CYS A C 1
ATOM 1453 O O . CYS A 1 199 ? 14.979 -3.639 -14.437 1.00 87.31 199 CYS A O 1
ATOM 1455 N N . CYS A 1 200 ? 12.812 -3.570 -15.013 1.00 85.69 200 CYS A N 1
ATOM 1456 C CA . CYS A 1 200 ? 13.009 -4.296 -16.268 1.00 85.69 200 CYS A CA 1
ATOM 1457 C C . CYS A 1 200 ? 13.655 -3.395 -17.338 1.00 85.69 200 CYS A C 1
ATOM 1459 O O . CYS A 1 200 ? 13.722 -2.175 -17.171 1.00 85.69 200 CYS A O 1
ATOM 1461 N N . PRO A 1 201 ? 14.206 -3.958 -18.434 1.00 69.50 201 PRO A N 1
ATOM 1462 C CA . PRO A 1 201 ? 14.608 -3.182 -19.615 1.00 69.50 201 PRO A CA 1
ATOM 1463 C C . PRO A 1 201 ? 13.532 -2.177 -19.988 1.00 69.50 201 PRO A C 1
ATOM 1465 O O . PRO A 1 201 ? 12.384 -2.578 -20.158 1.00 69.50 201 PRO A O 1
ATOM 1468 N N . ALA A 1 202 ? 13.936 -0.901 -20.087 1.00 61.50 202 ALA A N 1
ATOM 1469 C CA . ALA A 1 202 ? 13.036 0.228 -20.287 1.00 61.50 202 ALA A CA 1
ATOM 1470 C C . ALA A 1 202 ? 11.941 -0.158 -21.288 1.00 61.50 202 ALA A C 1
ATOM 1472 O O . ALA A 1 202 ? 12.263 -0.357 -22.471 1.00 61.50 202 ALA A O 1
ATOM 1473 N N . PRO A 1 203 ? 10.677 -0.304 -20.842 1.00 59.28 203 PRO A N 1
ATOM 1474 C CA . PRO A 1 203 ? 9.599 -0.481 -21.786 1.00 59.28 203 PRO A CA 1
ATOM 1475 C C . PRO A 1 203 ? 9.674 0.706 -22.742 1.00 59.28 203 PRO A C 1
ATOM 1477 O O . PRO A 1 203 ? 9.964 1.841 -22.343 1.00 59.28 203 PRO A O 1
ATOM 1480 N N . THR A 1 204 ? 9.494 0.450 -24.036 1.00 63.66 204 THR A N 1
ATOM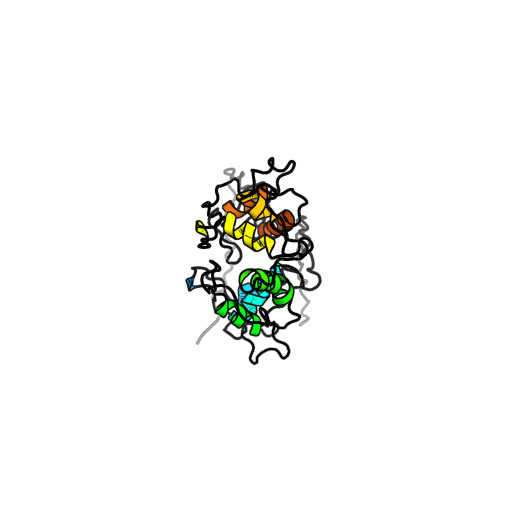 1481 C CA . THR A 1 204 ? 9.210 1.539 -24.970 1.00 63.66 204 THR A CA 1
ATOM 1482 C C . THR A 1 204 ? 8.125 2.386 -24.329 1.00 63.66 204 THR A C 1
ATOM 1484 O O . THR A 1 204 ? 7.091 1.826 -23.967 1.00 63.66 204 THR A O 1
ATOM 1487 N N . ALA A 1 205 ? 8.410 3.678 -24.120 1.00 70.81 205 ALA A N 1
ATOM 1488 C CA . ALA A 1 205 ? 7.487 4.594 -23.458 1.00 70.81 205 ALA A CA 1
ATOM 1489 C C . ALA A 1 205 ? 6.064 4.354 -23.990 1.00 70.81 205 ALA A C 1
ATOM 1491 O O . ALA A 1 205 ? 5.932 4.191 -25.212 1.00 70.81 205 ALA A O 1
ATOM 1492 N N . PRO A 1 206 ? 5.050 4.291 -23.107 1.00 80.31 206 PRO A N 1
ATOM 1493 C CA . PRO A 1 206 ? 3.691 3.954 -23.510 1.00 80.31 206 PRO A CA 1
ATOM 1494 C C . PRO A 1 206 ? 3.251 4.840 -24.678 1.00 80.31 206 PRO A C 1
ATOM 1496 O O . PRO A 1 206 ? 3.596 6.025 -24.740 1.00 80.31 206 PRO A O 1
ATOM 1499 N N . GLU A 1 207 ? 2.515 4.268 -25.631 1.00 85.81 207 GLU A N 1
ATOM 1500 C CA . GLU A 1 207 ? 2.025 5.010 -26.794 1.00 85.81 207 GLU A CA 1
ATOM 1501 C C . GLU A 1 207 ? 1.094 6.145 -26.348 1.00 85.81 207 GLU A C 1
ATOM 1503 O O . GLU A 1 207 ? 1.114 7.231 -26.933 1.00 85.81 207 GLU A O 1
ATOM 1508 N N . ASN A 1 208 ? 0.310 5.906 -25.289 1.00 88.38 208 ASN A N 1
ATOM 1509 C CA . ASN A 1 208 ? -0.589 6.881 -24.683 1.00 88.38 208 ASN A CA 1
ATOM 1510 C C . ASN A 1 208 ? -0.344 6.948 -23.167 1.00 88.38 208 ASN A C 1
ATOM 1512 O O . ASN A 1 208 ? -1.117 6.362 -22.401 1.00 88.38 208 ASN A O 1
ATOM 1516 N N . PRO A 1 209 ? 0.698 7.674 -22.710 1.00 89.00 209 PRO A N 1
ATOM 1517 C CA . PRO A 1 209 ? 1.027 7.759 -21.290 1.00 89.00 209 PRO A CA 1
ATOM 1518 C C . PRO A 1 209 ? -0.168 8.261 -20.478 1.00 89.00 209 PRO A C 1
ATOM 1520 O O . PRO A 1 209 ? -0.868 9.182 -20.911 1.00 89.00 209 PRO A O 1
ATOM 1523 N N . CYS A 1 210 ? -0.382 7.689 -19.296 1.00 92.62 210 CYS A N 1
ATOM 1524 C CA . CYS A 1 210 ? -1.385 8.159 -18.354 1.00 92.62 210 CYS A CA 1
ATOM 1525 C C . CYS A 1 210 ? -1.021 9.581 -17.917 1.00 92.62 210 CYS A C 1
ATOM 1527 O O . CYS A 1 210 ? 0.016 9.831 -17.299 1.00 92.62 210 CYS A O 1
ATOM 1529 N N . ASN A 1 211 ? -1.863 10.538 -18.294 1.00 90.69 211 ASN A N 1
ATOM 1530 C CA . ASN A 1 211 ? -1.686 11.939 -17.945 1.00 90.69 211 ASN A CA 1
ATOM 1531 C C . ASN A 1 211 ? -2.735 12.316 -16.911 1.00 90.69 211 ASN A C 1
ATOM 1533 O O . ASN A 1 211 ? -3.763 12.896 -17.260 1.00 90.69 211 ASN A O 1
ATOM 1537 N N . ILE A 1 212 ? -2.447 12.017 -15.648 1.00 89.44 212 ILE A N 1
ATOM 1538 C CA . ILE A 1 212 ? -3.197 12.622 -14.555 1.00 89.44 212 ILE A CA 1
ATOM 1539 C C . ILE A 1 212 ? -2.852 14.109 -14.499 1.00 89.44 212 ILE A C 1
ATOM 1541 O O . ILE A 1 212 ? -1.692 14.501 -14.662 1.00 89.44 212 ILE A O 1
ATOM 1545 N N . CYS A 1 213 ? -3.865 14.950 -14.314 1.00 88.00 213 CYS A N 1
ATOM 1546 C CA . CYS A 1 213 ? -3.674 16.391 -14.157 1.00 88.00 213 CYS A CA 1
ATOM 1547 C C . CYS A 1 213 ? -2.949 17.083 -15.328 1.00 88.00 213 CYS A C 1
ATOM 1549 O O . CYS A 1 213 ? -1.842 17.607 -15.169 1.00 88.00 213 CYS A O 1
ATOM 1551 N N . PRO A 1 214 ? -3.573 17.211 -16.510 1.00 83.12 214 PRO A N 1
ATOM 1552 C CA . PRO A 1 214 ? -2.929 17.805 -17.687 1.00 83.12 214 PRO A CA 1
ATOM 1553 C C . PRO A 1 214 ? -2.458 19.265 -17.499 1.00 83.12 214 PRO A C 1
ATOM 1555 O O . PRO A 1 214 ? -1.690 19.772 -18.314 1.00 83.12 214 PRO A O 1
ATOM 1558 N N . GLY A 1 215 ? -2.911 19.951 -16.440 1.00 79.94 215 GLY A N 1
ATOM 1559 C CA . GLY A 1 215 ? -2.470 21.296 -16.049 1.00 79.94 215 GLY A CA 1
ATOM 1560 C C . GLY A 1 215 ? -1.332 21.348 -15.019 1.00 79.94 215 GLY A C 1
ATOM 1561 O O . GLY A 1 215 ? -0.944 22.449 -14.634 1.00 79.94 215 GLY A O 1
ATOM 1562 N N . GLY A 1 216 ? -0.809 20.198 -14.584 1.00 80.81 216 GLY A N 1
ATOM 1563 C CA . GLY A 1 216 ? 0.093 20.070 -13.437 1.00 80.81 216 GLY A CA 1
ATOM 1564 C C . GLY A 1 216 ? -0.649 20.009 -12.097 1.00 80.81 216 GLY A C 1
ATOM 1565 O O . GLY A 1 216 ? -1.844 20.308 -12.020 1.00 80.81 216 GLY A O 1
ATOM 1566 N N . ALA A 1 217 ? 0.067 19.620 -11.038 1.00 79.62 217 ALA A N 1
ATOM 1567 C CA . ALA A 1 217 ? -0.476 19.568 -9.684 1.00 79.62 217 ALA A CA 1
ATOM 1568 C C . ALA A 1 217 ? -0.820 20.975 -9.182 1.00 79.62 217 ALA A C 1
ATOM 1570 O O . ALA A 1 217 ? -0.007 21.899 -9.244 1.00 79.62 217 ALA A O 1
ATOM 1571 N N . THR A 1 218 ? -2.032 21.140 -8.653 1.00 78.19 218 THR A N 1
ATOM 1572 C CA . THR A 1 218 ? -2.479 22.410 -8.061 1.00 78.19 218 THR A CA 1
ATOM 1573 C C . THR A 1 218 ? -2.307 22.442 -6.547 1.00 78.19 218 THR A C 1
ATOM 1575 O O . THR A 1 218 ? -2.261 23.530 -5.978 1.00 78.19 218 THR A O 1
ATOM 1578 N N . ALA A 1 219 ? -2.185 21.279 -5.897 1.00 71.19 219 ALA A N 1
ATOM 1579 C CA . ALA A 1 219 ? -1.942 21.165 -4.457 1.00 71.19 219 ALA A CA 1
ATOM 1580 C C . ALA A 1 219 ? -0.506 21.563 -4.034 1.00 71.19 219 ALA A C 1
ATOM 1582 O O . ALA A 1 219 ? -0.218 21.684 -2.846 1.00 71.19 219 ALA A O 1
ATOM 1583 N N . GLY A 1 220 ? 0.371 21.861 -5.002 1.00 67.25 220 GLY A N 1
ATOM 1584 C CA . GLY A 1 220 ? 1.796 22.121 -4.795 1.00 67.25 220 GLY A CA 1
ATOM 1585 C C . GLY A 1 220 ? 2.615 20.831 -4.866 1.00 67.25 220 GLY A C 1
ATOM 1586 O O . GLY A 1 220 ? 2.149 19.770 -4.464 1.00 67.25 220 GLY A O 1
ATOM 1587 N N . ASP A 1 221 ? 3.845 20.926 -5.372 1.00 64.88 221 ASP A N 1
ATOM 1588 C CA . ASP A 1 221 ? 4.696 19.760 -5.670 1.00 64.88 221 ASP A CA 1
ATOM 1589 C C . ASP A 1 221 ? 5.126 18.959 -4.433 1.00 64.88 221 ASP A C 1
ATOM 1591 O O . ASP A 1 221 ? 5.692 17.891 -4.588 1.00 64.88 221 ASP A O 1
ATOM 1595 N N . TYR A 1 222 ? 4.871 19.456 -3.220 1.00 63.84 222 TYR A N 1
ATOM 1596 C CA . TYR A 1 222 ? 5.210 18.788 -1.957 1.00 63.84 222 TYR A CA 1
ATOM 1597 C C . TYR A 1 222 ? 3.991 18.213 -1.232 1.00 63.84 222 TYR A C 1
ATOM 1599 O O . TYR A 1 222 ? 4.124 17.725 -0.116 1.00 63.84 222 TYR A O 1
ATOM 1607 N N . PHE A 1 223 ? 2.797 18.317 -1.818 1.00 71.44 223 PHE A N 1
ATOM 1608 C CA . PHE A 1 223 ? 1.613 17.716 -1.223 1.00 71.44 223 PHE A CA 1
ATOM 1609 C C . PHE A 1 223 ? 1.644 16.200 -1.435 1.00 71.44 223 PHE A C 1
ATOM 1611 O O . PHE A 1 223 ? 1.738 15.733 -2.572 1.00 71.44 223 PHE A O 1
ATOM 1618 N N . THR A 1 224 ? 1.573 15.459 -0.335 1.00 70.56 224 THR A N 1
ATOM 1619 C CA . THR A 1 224 ? 1.504 13.997 -0.268 1.00 70.56 224 THR A CA 1
ATOM 1620 C C . THR A 1 224 ? 0.066 13.613 0.086 1.00 70.56 224 THR A C 1
ATOM 1622 O O . THR A 1 224 ? -0.333 13.726 1.248 1.00 70.56 224 THR A O 1
ATOM 1625 N N . PRO A 1 225 ? -0.782 13.267 -0.895 1.00 65.94 225 PRO A N 1
ATOM 1626 C CA . PRO A 1 225 ? -2.160 12.901 -0.599 1.00 65.94 225 PRO A CA 1
ATOM 1627 C C . PRO A 1 225 ? -2.208 11.573 0.168 1.00 65.94 225 PRO A C 1
ATOM 1629 O O . PRO A 1 225 ? -1.555 10.618 -0.234 1.00 65.94 225 PRO A O 1
ATOM 1632 N N . TYR A 1 226 ? -3.026 11.508 1.225 1.00 61.53 226 TYR A N 1
ATOM 1633 C CA . TYR A 1 226 ? -3.375 10.269 1.940 1.00 61.53 226 TYR A CA 1
ATOM 1634 C C . TYR A 1 226 ? -2.168 9.456 2.424 1.00 61.53 226 TYR A C 1
ATOM 1636 O O . TYR A 1 226 ? -2.038 8.305 2.023 1.00 61.53 226 TYR A O 1
ATOM 1644 N N . SER A 1 227 ? -1.266 10.078 3.196 1.00 55.44 227 SER A N 1
ATOM 1645 C CA . SER A 1 227 ? -0.035 9.444 3.702 1.00 55.44 227 SER A CA 1
ATOM 1646 C C . SER A 1 227 ? 0.837 8.762 2.634 1.00 55.44 227 SER A C 1
ATOM 1648 O O . SER A 1 227 ? 1.736 7.985 2.957 1.00 55.44 227 SER A O 1
ATOM 1650 N N . ALA A 1 228 ? 0.624 9.071 1.350 1.00 60.31 228 ALA A N 1
ATOM 1651 C CA . ALA A 1 228 ? 1.422 8.498 0.290 1.00 60.31 228 ALA A CA 1
ATOM 1652 C C . ALA A 1 228 ? 2.863 8.992 0.389 1.00 60.31 228 ALA A C 1
ATOM 1654 O O . ALA A 1 228 ? 3.133 10.178 0.575 1.00 60.31 228 ALA A O 1
ATOM 1655 N N . ILE A 1 229 ? 3.789 8.060 0.193 1.00 66.25 229 ILE A N 1
ATOM 1656 C CA . ILE A 1 229 ? 5.228 8.328 0.239 1.00 66.25 229 ILE A CA 1
ATOM 1657 C C . ILE A 1 229 ? 5.642 9.279 -0.897 1.00 66.25 229 ILE A C 1
ATOM 1659 O O . ILE A 1 229 ? 6.618 10.016 -0.785 1.00 66.25 229 ILE A O 1
ATOM 1663 N N . ASN A 1 230 ? 4.859 9.295 -1.977 1.00 77.12 230 ASN A N 1
ATOM 1664 C CA . ASN A 1 230 ? 5.108 10.113 -3.150 1.00 77.12 230 ASN A CA 1
ATOM 1665 C C . ASN A 1 230 ? 4.370 11.453 -3.062 1.00 77.12 230 ASN A C 1
ATOM 1667 O O . ASN A 1 230 ? 3.198 11.552 -2.697 1.00 77.12 230 ASN A O 1
ATOM 1671 N N . THR A 1 231 ? 5.042 12.506 -3.495 1.00 84.19 231 THR A N 1
ATOM 1672 C CA . THR A 1 231 ? 4.412 13.791 -3.776 1.00 84.19 231 THR A CA 1
ATOM 1673 C C . THR A 1 231 ? 3.526 13.716 -5.018 1.00 84.19 231 THR A C 1
ATOM 1675 O O . THR A 1 231 ? 3.722 12.881 -5.902 1.00 84.19 231 THR A O 1
ATOM 1678 N N . CYS A 1 232 ? 2.599 14.663 -5.175 1.00 86.31 232 CYS A N 1
ATOM 1679 C CA . CYS A 1 232 ? 1.835 14.793 -6.418 1.00 86.31 232 CYS A CA 1
ATOM 1680 C C . CYS A 1 232 ? 2.724 14.902 -7.667 1.00 86.31 232 CYS A C 1
ATOM 1682 O O . CYS A 1 232 ? 2.365 14.384 -8.722 1.00 86.31 232 CYS A O 1
ATOM 1684 N N . GLY A 1 233 ? 3.887 15.558 -7.560 1.00 84.25 233 GLY A N 1
ATOM 1685 C CA . GLY A 1 233 ? 4.871 15.634 -8.641 1.00 84.25 233 GLY A CA 1
ATOM 1686 C C . GLY A 1 233 ? 5.400 14.260 -9.053 1.00 84.25 233 GLY A C 1
ATOM 1687 O O . GLY A 1 233 ? 5.431 13.940 -10.244 1.00 84.25 233 GLY A O 1
ATOM 1688 N N . GLU A 1 234 ? 5.769 13.444 -8.069 1.00 85.25 234 GLU A N 1
ATOM 1689 C CA . GLU A 1 234 ? 6.270 12.081 -8.265 1.00 85.25 234 GLU A CA 1
ATOM 1690 C C . GLU A 1 234 ? 5.177 11.148 -8.782 1.00 85.25 234 GLU A C 1
ATOM 1692 O O . GLU A 1 234 ? 5.402 10.462 -9.774 1.00 85.25 234 GLU A O 1
ATOM 1697 N N . MET A 1 235 ? 3.966 11.205 -8.222 1.00 85.31 235 MET A N 1
ATOM 1698 C CA . MET A 1 235 ? 2.822 10.428 -8.714 1.00 85.31 235 MET A CA 1
ATOM 1699 C C . MET A 1 235 ? 2.499 10.739 -10.176 1.00 85.31 235 MET A C 1
ATOM 1701 O O . MET A 1 235 ? 2.257 9.833 -10.964 1.00 85.31 235 MET A O 1
ATOM 1705 N N . MET A 1 236 ? 2.532 12.015 -10.579 1.00 86.62 236 MET A N 1
ATOM 1706 C CA . MET A 1 236 ? 2.342 12.404 -11.983 1.00 86.62 236 MET A CA 1
ATOM 1707 C C . MET A 1 236 ? 3.474 11.906 -12.889 1.00 86.62 236 MET A C 1
ATOM 1709 O O . MET A 1 236 ? 3.244 11.635 -14.070 1.00 86.62 236 MET A O 1
ATOM 1713 N N . ALA A 1 237 ? 4.709 11.855 -12.386 1.00 87.19 237 ALA A N 1
ATOM 1714 C CA . ALA A 1 237 ? 5.841 11.322 -13.137 1.00 87.19 237 ALA A CA 1
ATOM 1715 C C . ALA A 1 237 ? 5.727 9.801 -13.304 1.00 87.19 237 ALA A C 1
ATOM 1717 O O . ALA A 1 237 ? 5.982 9.292 -14.393 1.00 87.19 237 ALA A O 1
ATOM 1718 N N . GLU A 1 238 ? 5.293 9.110 -12.254 1.00 85.19 238 GLU A N 1
ATOM 1719 C CA . GLU A 1 238 ? 5.096 7.666 -12.224 1.00 85.19 238 GLU A CA 1
ATOM 1720 C C . GLU A 1 238 ? 3.902 7.238 -13.079 1.00 85.19 238 GLU A C 1
ATOM 1722 O O . GLU A 1 238 ? 4.038 6.333 -13.894 1.00 85.19 238 GLU A O 1
ATOM 1727 N N . ALA A 1 239 ? 2.781 7.964 -13.023 1.00 88.81 239 ALA A N 1
ATOM 1728 C CA . ALA A 1 239 ? 1.615 7.713 -13.867 1.00 88.81 239 ALA A CA 1
ATOM 1729 C C . ALA A 1 239 ? 1.988 7.644 -15.362 1.00 88.81 239 ALA A C 1
ATOM 1731 O O . ALA A 1 239 ? 1.527 6.767 -16.089 1.00 88.81 239 ALA A O 1
ATOM 1732 N N . LYS A 1 240 ? 2.905 8.502 -15.832 1.00 89.19 240 LYS A N 1
ATOM 1733 C CA . LYS A 1 240 ? 3.346 8.526 -17.241 1.00 89.19 240 LYS A CA 1
ATOM 1734 C C . LYS A 1 240 ? 4.060 7.256 -17.703 1.00 89.19 240 LYS A C 1
ATOM 1736 O O . LYS A 1 240 ? 4.284 7.115 -18.905 1.00 89.19 240 LYS A O 1
ATOM 1741 N N . LEU A 1 241 ? 4.436 6.369 -16.785 1.00 85.56 241 LEU A N 1
ATOM 1742 C CA . LEU A 1 241 ? 5.000 5.061 -17.106 1.00 85.56 241 LEU A CA 1
ATOM 1743 C C . LEU A 1 241 ? 3.929 4.073 -17.598 1.00 85.56 241 LEU A C 1
ATOM 1745 O O . LEU A 1 241 ? 4.280 3.099 -18.258 1.00 85.56 241 LEU A O 1
ATOM 1749 N N . PHE A 1 242 ? 2.643 4.351 -17.357 1.00 85.94 242 PHE A N 1
ATOM 1750 C CA . PHE A 1 242 ? 1.525 3.467 -17.697 1.00 85.94 242 PHE A CA 1
ATOM 1751 C C . PHE A 1 242 ? 0.712 3.962 -18.896 1.00 85.94 242 PHE A C 1
ATOM 1753 O O . PHE A 1 242 ? 0.709 5.147 -19.228 1.00 85.94 242 PHE A O 1
ATOM 1760 N N . GLU A 1 243 ? -0.026 3.057 -19.540 1.00 89.00 243 GLU A N 1
ATOM 1761 C CA . GLU A 1 243 ? -0.994 3.397 -20.590 1.00 89.00 243 GLU A CA 1
ATOM 1762 C C . GLU A 1 243 ? -2.272 4.006 -19.996 1.00 89.00 243 GLU A C 1
ATOM 1764 O O . GLU A 1 243 ? -2.773 3.551 -18.975 1.00 89.00 243 GLU A O 1
ATOM 1769 N N . THR A 1 244 ? -2.884 4.968 -20.692 1.00 88.38 244 THR A N 1
ATOM 1770 C CA . THR A 1 244 ? -4.091 5.697 -20.234 1.00 88.38 244 THR A CA 1
ATOM 1771 C C . THR A 1 244 ? -5.276 4.786 -19.864 1.00 88.38 244 THR A C 1
ATOM 1773 O O . THR A 1 244 ? -6.151 5.178 -19.106 1.00 88.38 244 THR A O 1
ATOM 1776 N N . ASN A 1 245 ? -5.340 3.564 -20.401 1.00 83.94 245 ASN A N 1
ATOM 1777 C CA . ASN A 1 245 ? -6.425 2.616 -20.118 1.00 83.94 245 ASN A CA 1
ATOM 1778 C C . ASN A 1 245 ? -5.997 1.443 -19.217 1.00 83.94 245 ASN A C 1
ATOM 1780 O O . ASN A 1 245 ? -6.775 0.494 -19.072 1.00 83.94 245 ASN A O 1
ATOM 1784 N N . SER A 1 246 ? -4.778 1.462 -18.662 1.00 86.06 246 SER A N 1
ATOM 1785 C CA . SER A 1 246 ? -4.325 0.418 -17.738 1.00 86.06 246 SER A CA 1
ATOM 1786 C C . SER A 1 246 ? -5.062 0.512 -16.398 1.00 86.06 246 SER A C 1
ATOM 1788 O O . SER A 1 246 ? -5.709 1.518 -16.083 1.00 86.06 246 SER A O 1
ATOM 1790 N N . LYS A 1 247 ? -5.007 -0.567 -15.611 1.00 82.19 247 LYS A N 1
ATOM 1791 C CA . LYS A 1 247 ? -5.565 -0.564 -14.253 1.00 82.19 247 LYS A CA 1
ATOM 1792 C C . LYS A 1 247 ? -4.795 0.408 -13.358 1.00 82.19 247 LYS A C 1
ATOM 1794 O O . LYS A 1 247 ? -5.427 1.155 -12.622 1.00 82.19 247 LYS A O 1
ATOM 1799 N N . ASP A 1 248 ? -3.478 0.470 -13.513 1.00 82.31 248 ASP A N 1
ATOM 1800 C CA . ASP A 1 248 ? -2.601 1.380 -12.777 1.00 82.31 248 ASP A CA 1
ATOM 1801 C C . ASP A 1 248 ? -2.921 2.839 -13.087 1.00 82.31 248 ASP A C 1
ATOM 1803 O O . ASP A 1 248 ? -3.042 3.649 -12.177 1.00 82.31 248 ASP A O 1
ATOM 1807 N N . CYS A 1 249 ? -3.193 3.193 -14.347 1.00 89.06 249 CYS A N 1
ATOM 1808 C CA . CYS A 1 249 ? -3.628 4.553 -14.658 1.00 89.06 249 CYS A CA 1
ATOM 1809 C C . CYS A 1 249 ? -4.918 4.929 -13.915 1.00 89.06 249 CYS A C 1
ATOM 1811 O O . CYS A 1 249 ? -4.991 6.010 -13.338 1.00 89.06 249 CYS A O 1
ATOM 1813 N N . LYS A 1 250 ? -5.904 4.022 -13.843 1.00 85.50 250 LYS A N 1
ATOM 1814 C CA . LYS A 1 250 ? -7.141 4.252 -13.072 1.00 85.50 250 LYS A CA 1
ATOM 1815 C C . LYS A 1 250 ? -6.899 4.373 -11.576 1.00 85.50 250 LYS A C 1
ATOM 1817 O O . LYS A 1 250 ? -7.634 5.096 -10.908 1.00 85.50 250 LYS A O 1
ATOM 1822 N N . TRP A 1 251 ? -5.898 3.662 -11.057 1.00 82.56 251 TRP A N 1
ATOM 1823 C CA . TRP A 1 251 ? -5.409 3.887 -9.705 1.00 82.56 251 TRP A CA 1
ATOM 1824 C C . TRP A 1 251 ? -5.025 5.363 -9.607 1.00 82.56 251 TRP A C 1
ATOM 1826 O O . TRP A 1 251 ? -5.664 6.111 -8.864 1.00 82.56 251 TRP A O 1
ATOM 1836 N N . TYR A 1 252 ? -4.037 5.807 -10.394 1.00 85.19 252 TYR A N 1
ATOM 1837 C CA . TYR A 1 252 ? -3.501 7.172 -10.339 1.00 85.19 252 TYR A CA 1
ATOM 1838 C C . TYR A 1 252 ? -4.559 8.256 -10.601 1.00 85.19 252 TYR A C 1
ATOM 1840 O O . TYR A 1 252 ? -4.459 9.344 -10.037 1.00 85.19 252 TYR A O 1
ATOM 1848 N N . GLU A 1 253 ? -5.604 7.973 -11.385 1.00 85.94 253 GLU A N 1
ATOM 1849 C CA . GLU A 1 253 ? -6.757 8.866 -11.569 1.00 85.94 253 GLU A CA 1
ATOM 1850 C C . GLU A 1 253 ? -7.471 9.187 -10.242 1.00 85.94 253 GLU A C 1
ATOM 1852 O O . GLU A 1 253 ? -7.944 10.307 -10.048 1.00 85.94 253 GLU A O 1
ATOM 1857 N N . GLY A 1 254 ? -7.492 8.255 -9.282 1.00 81.12 254 GLY A N 1
ATOM 1858 C CA . GLY A 1 254 ? -8.020 8.491 -7.935 1.00 81.12 254 GLY A CA 1
ATOM 1859 C C . GLY A 1 254 ? -7.293 9.618 -7.191 1.00 81.12 254 GLY A C 1
ATOM 1860 O O . GLY A 1 254 ? -7.919 10.377 -6.448 1.00 81.12 254 GLY A O 1
ATOM 1861 N N . TYR A 1 255 ? -5.995 9.807 -7.453 1.00 83.50 255 TYR A N 1
ATOM 1862 C CA . TYR A 1 255 ? -5.223 10.911 -6.879 1.00 83.50 255 TYR A CA 1
ATOM 1863 C C . TYR A 1 255 ? -5.550 12.274 -7.497 1.00 83.50 255 TYR A C 1
ATOM 1865 O O . TYR A 1 255 ? -5.193 13.294 -6.903 1.00 83.50 255 TYR A O 1
ATOM 1873 N N . GLU A 1 256 ? -6.242 12.351 -8.642 1.00 84.19 256 GLU A N 1
ATOM 1874 C CA . GLU A 1 256 ? -6.588 13.643 -9.252 1.00 84.19 256 GLU A CA 1
ATOM 1875 C C . GLU A 1 256 ? -7.418 14.515 -8.310 1.00 84.19 256 GLU A C 1
ATOM 1877 O O . GLU A 1 256 ? -7.247 15.735 -8.289 1.00 84.19 256 GLU A O 1
ATOM 1882 N N . VAL A 1 257 ? -8.276 13.899 -7.492 1.00 78.81 257 VAL A N 1
ATOM 1883 C CA . VAL A 1 257 ? -9.120 14.607 -6.520 1.00 78.81 257 VAL A CA 1
ATOM 1884 C C . VAL A 1 257 ? -8.269 15.402 -5.526 1.00 78.81 257 VAL A C 1
ATOM 1886 O O . VAL A 1 257 ? -8.621 16.532 -5.179 1.00 78.81 257 VAL A O 1
ATOM 1889 N N . SER A 1 258 ? -7.128 14.845 -5.125 1.00 80.44 258 SER A N 1
ATOM 1890 C CA . SER A 1 258 ? -6.278 15.394 -4.068 1.00 80.44 258 SER A CA 1
ATOM 1891 C C . SER A 1 258 ? -5.116 16.217 -4.615 1.00 80.44 258 SER A C 1
ATOM 1893 O O . SER A 1 258 ? -4.819 17.290 -4.098 1.00 80.44 258 SER A O 1
ATOM 1895 N N . CYS A 1 259 ? -4.483 15.762 -5.695 1.00 86.06 259 CYS A N 1
ATOM 1896 C CA . CYS A 1 259 ? -3.359 16.462 -6.312 1.00 86.06 259 CYS A CA 1
ATOM 1897 C C . CYS A 1 259 ? -3.789 17.627 -7.191 1.00 86.06 259 CYS A C 1
ATOM 1899 O O . CYS A 1 259 ? -3.072 18.627 -7.341 1.00 86.06 259 CYS A O 1
ATOM 1901 N N . CYS A 1 260 ? -4.969 17.494 -7.788 1.00 87.12 260 CYS A N 1
ATOM 1902 C CA . CYS A 1 260 ? -5.467 18.401 -8.803 1.00 87.12 260 CYS A CA 1
ATOM 1903 C C . CYS A 1 260 ? -6.904 18.778 -8.502 1.00 87.12 260 CYS A C 1
ATOM 1905 O O . CYS A 1 260 ? -7.747 18.664 -9.400 1.00 87.12 260 CYS A O 1
ATOM 1907 N N . PRO A 1 261 ? -7.195 19.242 -7.262 1.00 77.12 261 PRO A N 1
ATOM 1908 C CA . PRO A 1 261 ? -8.509 19.742 -6.927 1.00 77.12 261 PRO A CA 1
ATOM 1909 C C . PRO A 1 261 ? -8.820 20.769 -7.986 1.00 77.12 261 PRO A C 1
ATOM 1911 O O . PRO A 1 261 ? -8.138 21.793 -8.081 1.00 77.12 261 PRO A O 1
ATOM 1914 N N . LYS A 1 262 ? -9.774 20.415 -8.852 1.00 68.50 262 LYS A N 1
ATOM 1915 C CA . LYS A 1 262 ? -10.127 21.191 -10.027 1.00 68.50 262 LYS A CA 1
ATOM 1916 C C . LYS A 1 262 ? -10.389 22.567 -9.469 1.00 68.50 262 LYS A C 1
ATOM 1918 O O . LYS A 1 262 ? -11.405 22.756 -8.796 1.00 68.50 262 LYS A O 1
ATOM 1923 N N . ALA A 1 263 ? -9.436 23.490 -9.651 1.00 50.59 263 ALA A N 1
ATOM 1924 C CA . ALA A 1 263 ? -9.627 24.853 -9.210 1.00 50.59 263 ALA A CA 1
ATOM 1925 C C . ALA A 1 263 ? -10.980 25.189 -9.798 1.00 50.59 263 ALA A C 1
ATOM 1927 O O . ALA A 1 263 ? -11.170 24.953 -11.000 1.00 50.59 263 ALA A O 1
ATOM 1928 N N . ALA A 1 264 ? -11.939 25.557 -8.947 1.00 45.88 264 ALA A N 1
ATOM 1929 C CA . ALA A 1 264 ? -13.246 25.992 -9.382 1.00 45.88 264 ALA A CA 1
ATOM 1930 C C . ALA A 1 264 ? -12.974 27.189 -10.290 1.00 45.88 264 ALA A C 1
ATOM 1932 O O . ALA A 1 264 ? -12.908 28.338 -9.872 1.00 45.88 264 ALA A O 1
ATOM 1933 N N . SER A 1 265 ? -12.703 26.891 -11.553 1.00 44.56 265 SER A N 1
ATOM 1934 C CA . SER A 1 265 ? -12.146 27.774 -12.559 1.00 44.56 265 SER A CA 1
ATOM 1935 C C . SER A 1 265 ? -13.299 28.511 -13.218 1.00 44.56 265 SER A C 1
ATOM 1937 O O . SER A 1 265 ? -13.209 28.964 -14.352 1.00 44.56 265 SER A O 1
ATOM 1939 N N . GLY A 1 266 ? -14.329 28.800 -12.417 1.00 43.12 266 GLY A N 1
ATOM 1940 C CA . GLY A 1 266 ? -14.833 30.157 -12.312 1.00 43.12 266 GLY A CA 1
ATOM 1941 C C . GLY A 1 266 ? -13.721 31.075 -11.804 1.00 43.12 266 GLY A C 1
ATOM 1942 O O . GLY A 1 266 ? -13.815 31.649 -10.723 1.00 43.12 266 GLY A O 1
ATOM 1943 N N . GLY A 1 267 ? -12.664 31.227 -12.605 1.00 39.84 267 GLY A N 1
ATOM 1944 C CA . GLY A 1 267 ? -11.777 32.360 -12.494 1.00 39.84 267 GLY A CA 1
ATOM 1945 C C . GLY A 1 267 ? -12.653 33.594 -12.620 1.00 39.84 267 GLY A C 1
ATOM 1946 O O . GLY A 1 267 ? -13.127 33.926 -13.705 1.00 39.84 267 GLY A O 1
ATOM 1947 N N . VAL A 1 268 ? -12.892 34.270 -11.499 1.00 37.47 268 VAL A N 1
ATOM 1948 C CA . VAL A 1 268 ? -13.261 35.676 -11.520 1.00 37.47 268 VAL A CA 1
ATOM 1949 C C . VAL A 1 268 ? -12.060 36.365 -12.145 1.00 37.47 268 VAL A C 1
ATOM 1951 O O . VAL A 1 268 ? -11.082 36.695 -11.479 1.00 37.47 268 VAL A O 1
ATOM 1954 N N . THR A 1 269 ? -12.097 36.525 -13.462 1.00 36.62 269 THR A N 1
ATOM 1955 C CA . THR A 1 269 ? -11.188 37.405 -14.169 1.00 36.62 269 THR A CA 1
ATOM 1956 C C . THR A 1 269 ? -11.428 38.808 -13.622 1.00 36.62 269 THR A C 1
ATOM 1958 O O . THR A 1 269 ? -12.305 39.532 -14.087 1.00 36.62 269 THR A O 1
ATOM 1961 N N . LEU A 1 270 ? -10.629 39.220 -12.639 1.00 41.06 270 LEU A N 1
ATOM 1962 C CA . LEU A 1 270 ? -10.440 40.616 -12.240 1.00 41.06 270 LEU A CA 1
ATOM 1963 C C . LEU A 1 270 ? -9.621 41.375 -13.304 1.00 41.06 270 LEU A C 1
ATOM 1965 O O . LEU A 1 270 ? -8.831 42.261 -13.003 1.00 41.06 270 LEU A O 1
ATOM 1969 N N . SER A 1 271 ? -9.811 41.064 -14.584 1.00 42.25 271 SER A N 1
ATOM 1970 C CA . SER A 1 271 ? -9.358 41.891 -15.698 1.00 42.25 271 SER A CA 1
ATOM 1971 C C . SER A 1 271 ? -10.470 42.886 -16.01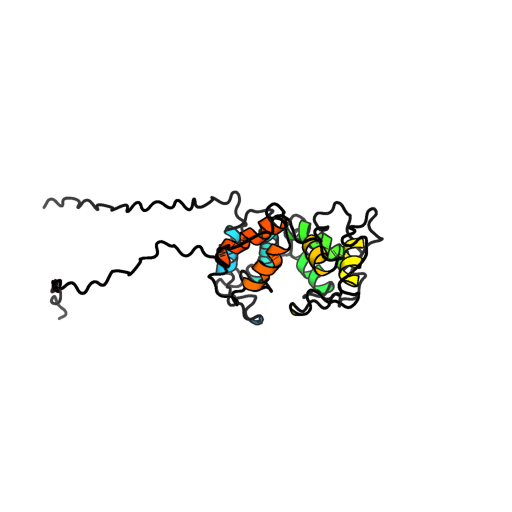5 1.00 42.25 271 SER A C 1
ATOM 1973 O O . SER A 1 271 ? -11.222 42.724 -16.974 1.00 42.25 271 SER A O 1
ATOM 1975 N N . GLY A 1 272 ? -10.636 43.876 -15.137 1.00 40.66 272 GLY A N 1
ATOM 1976 C CA . GLY A 1 272 ? -11.743 44.819 -15.257 1.00 40.66 272 GLY A CA 1
ATOM 1977 C C . GLY A 1 272 ? -11.849 45.907 -14.194 1.00 40.66 272 GLY A C 1
ATOM 1978 O O . GLY A 1 272 ? -12.907 46.519 -14.107 1.00 40.66 272 GLY A O 1
ATOM 1979 N N . PHE A 1 273 ? -10.803 46.216 -13.417 1.00 37.50 273 PHE A N 1
ATOM 1980 C CA . PHE A 1 273 ? -10.740 47.521 -12.741 1.00 37.50 273 PHE A CA 1
ATOM 1981 C C . PHE A 1 273 ? -10.370 48.599 -13.765 1.00 37.50 273 PHE A C 1
ATOM 1983 O O . PHE A 1 273 ? -9.280 49.167 -13.779 1.00 37.50 273 PHE A O 1
ATOM 1990 N N . GLY A 1 274 ? -11.331 48.877 -14.646 1.00 37.12 274 GLY A N 1
ATOM 1991 C CA . GLY A 1 274 ? -11.473 50.204 -15.204 1.00 37.12 274 GLY A CA 1
ATOM 1992 C C . GLY A 1 274 ? -11.726 51.159 -14.044 1.00 37.12 274 GLY A C 1
ATOM 1993 O O . GLY A 1 274 ? -12.638 50.961 -13.244 1.00 37.12 274 GLY A O 1
ATOM 1994 N N . VAL A 1 275 ? -10.883 52.178 -13.944 1.00 45.81 275 VAL A N 1
ATOM 1995 C CA . VAL A 1 275 ? -11.069 53.361 -13.103 1.00 45.81 275 VAL A CA 1
ATOM 1996 C C . VAL A 1 275 ? -12.396 54.018 -13.500 1.00 45.81 275 VAL A C 1
ATOM 1998 O O . VAL A 1 275 ? -12.460 54.849 -14.400 1.00 45.81 275 VAL A O 1
ATOM 2001 N N . GLY A 1 276 ? -13.482 53.579 -12.873 1.00 39.22 276 GLY A N 1
ATOM 2002 C CA . GLY A 1 276 ? -14.835 54.067 -13.088 1.00 39.22 276 GLY A CA 1
ATOM 2003 C C . GLY A 1 276 ? -15.427 54.475 -11.753 1.00 39.22 276 GLY A C 1
ATOM 2004 O O . GLY A 1 276 ? -15.849 53.633 -10.970 1.00 39.22 276 GLY A O 1
ATOM 2005 N N . TRP A 1 277 ? -15.418 55.781 -11.500 1.00 46.03 277 TRP A N 1
ATOM 2006 C CA . TRP A 1 277 ? -16.140 56.452 -10.425 1.00 46.03 277 TRP A CA 1
ATOM 2007 C C . TRP A 1 277 ? -17.553 55.880 -10.241 1.00 46.03 277 TRP A C 1
ATOM 2009 O O . TRP A 1 277 ? -18.419 56.152 -11.066 1.00 46.03 277 TRP A O 1
ATOM 2019 N N . PHE A 1 278 ? -17.822 55.182 -9.138 1.00 36.34 278 PHE A N 1
ATOM 2020 C CA . PHE A 1 278 ? -19.183 55.038 -8.624 1.00 36.34 278 PHE A CA 1
ATOM 2021 C C . PHE A 1 278 ? -19.193 55.131 -7.102 1.00 36.34 278 PHE A C 1
ATOM 2023 O O . PHE A 1 278 ? -18.324 54.624 -6.397 1.00 36.34 278 PHE A O 1
ATOM 2030 N N . ALA A 1 279 ? -20.162 55.908 -6.641 1.00 39.31 279 ALA A N 1
ATOM 2031 C CA . ALA A 1 279 ? -20.254 56.485 -5.322 1.00 39.31 279 ALA A CA 1
ATOM 2032 C C . ALA A 1 279 ? -20.534 55.446 -4.230 1.00 39.31 279 ALA A C 1
ATOM 2034 O O . ALA A 1 279 ? -21.382 54.568 -4.381 1.00 39.31 279 ALA A O 1
ATOM 2035 N N . PHE A 1 280 ? -19.875 55.639 -3.088 1.00 34.12 280 PHE A N 1
ATOM 2036 C CA . PHE A 1 280 ? -20.285 55.098 -1.799 1.00 34.12 280 PHE A CA 1
ATOM 2037 C C . PHE A 1 280 ? -21.732 55.517 -1.499 1.00 34.12 280 PHE A C 1
ATOM 2039 O O . PHE A 1 280 ? -21.993 56.673 -1.167 1.00 34.12 280 PHE A O 1
ATOM 2046 N N . VAL A 1 281 ? -22.671 54.573 -1.560 1.00 38.06 281 VAL A N 1
ATOM 2047 C CA . VAL A 1 281 ? -23.926 54.678 -0.810 1.00 38.06 281 VAL A CA 1
ATOM 2048 C C . VAL A 1 281 ? -23.698 53.971 0.518 1.00 38.06 281 VAL A C 1
ATOM 2050 O O . VAL A 1 281 ? -23.806 52.754 0.640 1.00 38.06 281 VAL A O 1
ATOM 2053 N N . VAL A 1 282 ? -23.333 54.773 1.515 1.00 35.19 282 VAL A N 1
ATOM 2054 C CA . VAL A 1 282 ? -23.362 54.405 2.928 1.00 35.19 282 VAL A CA 1
ATOM 2055 C C . VAL A 1 282 ? -24.827 54.211 3.316 1.00 35.19 282 VAL A C 1
ATOM 2057 O O . VAL A 1 282 ? -25.559 55.187 3.472 1.00 35.19 282 VAL A O 1
ATOM 2060 N N . ILE A 1 283 ? -25.270 52.965 3.481 1.00 39.59 283 ILE A N 1
ATOM 2061 C CA . ILE A 1 283 ? -26.502 52.680 4.224 1.00 39.59 283 ILE A CA 1
ATOM 2062 C C . ILE A 1 283 ? -26.098 52.492 5.684 1.00 39.59 283 ILE A C 1
ATOM 2064 O O . ILE A 1 283 ? -25.794 51.393 6.141 1.00 39.59 283 ILE A O 1
ATOM 2068 N N . ALA A 1 284 ? -26.072 53.608 6.411 1.00 39.84 284 ALA A N 1
ATOM 2069 C CA . ALA A 1 284 ? -26.072 53.604 7.863 1.00 39.84 284 ALA A CA 1
ATOM 2070 C C . ALA A 1 284 ? -27.411 53.023 8.339 1.00 39.84 284 ALA A C 1
ATOM 2072 O O . ALA A 1 284 ? -28.454 53.659 8.198 1.00 39.84 284 ALA A O 1
ATOM 2073 N N . SER A 1 285 ? -27.382 51.811 8.888 1.00 43.22 285 SER A N 1
ATOM 2074 C CA . SER A 1 285 ? -28.508 51.251 9.636 1.00 43.22 285 SER A CA 1
ATOM 2075 C C . SER A 1 285 ? -28.190 51.383 11.119 1.00 43.22 285 SER A C 1
ATOM 2077 O O . SER A 1 285 ? -27.484 50.570 11.707 1.00 43.22 285 SER A O 1
ATOM 2079 N N . SER A 1 286 ? -28.670 52.478 11.693 1.00 46.16 286 SER A N 1
ATOM 2080 C CA . SER A 1 286 ? -28.695 52.780 13.120 1.00 46.16 286 SER A CA 1
ATOM 2081 C C . SER A 1 286 ? -29.552 51.767 13.878 1.00 46.16 286 SER A C 1
ATOM 2083 O O . SER A 1 286 ? -30.762 51.723 13.668 1.00 46.16 286 SER A O 1
ATOM 2085 N N . LEU A 1 287 ? -28.932 50.996 14.773 1.00 44.75 287 LEU A N 1
ATOM 2086 C CA . LEU A 1 287 ? -29.600 50.143 15.763 1.00 44.75 287 LEU A CA 1
ATOM 2087 C C . LEU A 1 287 ? -28.716 50.016 17.015 1.00 44.75 287 LEU A C 1
ATOM 2089 O O . LEU A 1 287 ? -28.179 48.956 17.311 1.00 44.75 287 LEU A O 1
ATOM 2093 N N . TRP A 1 288 ? -28.540 51.120 17.738 1.00 44.25 288 TRP A N 1
ATOM 2094 C CA . TRP A 1 288 ? -28.136 51.113 19.146 1.00 44.25 288 TRP A CA 1
ATOM 2095 C C . TRP A 1 288 ? -29.079 52.068 19.869 1.00 44.25 288 TRP A C 1
ATOM 2097 O O . TRP A 1 288 ? -29.068 53.251 19.555 1.00 44.25 288 TRP A O 1
ATOM 2107 N N . ASP A 1 289 ? -29.963 51.508 20.700 1.00 46.47 289 ASP A N 1
ATOM 2108 C CA . ASP A 1 289 ? -30.527 52.090 21.931 1.00 46.47 289 ASP A CA 1
ATOM 2109 C C . ASP A 1 289 ? -31.827 51.361 22.302 1.00 46.47 289 ASP A C 1
ATOM 2111 O O . ASP A 1 289 ? -32.891 51.772 21.857 1.00 46.47 289 ASP A O 1
ATOM 2115 N N . VAL A 1 290 ? -31.753 50.309 23.135 1.00 47.94 290 VAL A N 1
ATOM 2116 C CA . VAL A 1 290 ? -32.752 50.013 24.188 1.00 47.94 290 VAL A CA 1
ATOM 2117 C C . VAL A 1 290 ? -32.092 49.197 25.325 1.00 47.94 290 VAL A C 1
ATOM 2119 O O . VAL A 1 290 ? -31.887 47.996 25.199 1.00 47.94 290 VAL A O 1
ATOM 2122 N N . TRP A 1 291 ? -31.818 49.904 26.430 1.00 47.34 291 TRP A N 1
ATOM 2123 C CA . TRP A 1 291 ? -31.924 49.537 27.857 1.00 47.34 291 TRP A CA 1
ATOM 2124 C C . TRP A 1 291 ? -31.103 48.391 28.487 1.00 47.34 291 TRP A C 1
ATOM 2126 O O . TRP A 1 291 ? -31.389 47.210 28.310 1.00 47.34 291 TRP A O 1
ATOM 2136 N N . PHE A 1 292 ? -30.254 48.789 29.445 1.00 40.94 292 PHE A N 1
ATOM 2137 C CA . PHE A 1 292 ? -30.180 48.173 30.775 1.00 40.94 292 PHE A CA 1
ATOM 2138 C C . PHE A 1 292 ? -30.134 49.276 31.853 1.00 40.94 292 PHE A C 1
ATOM 2140 O O . PHE A 1 292 ? -29.338 50.206 31.735 1.00 40.94 292 PHE A O 1
ATOM 2147 N N . VAL A 1 293 ? -30.950 49.067 32.899 1.00 52.78 293 VAL A N 1
ATOM 2148 C CA . VAL A 1 293 ? -31.167 49.833 34.153 1.00 52.78 293 VAL A CA 1
ATOM 2149 C C . VAL A 1 293 ? -32.107 51.037 34.079 1.00 52.78 293 VAL A C 1
ATOM 2151 O O . VAL A 1 293 ? -31.716 52.101 33.562 1.00 52.78 293 VAL A O 1
#

Radius of gyration: 26.37 Å; chains: 1; bounding box: 75×80×61 Å

pLDDT: mean 75.23, std 17.88, range [30.62, 95.44]

Organism: NCBI:txid382380